Protein AF-T0XQ56-F1 (afdb_monomer_lite)

Radius of gyration: 18.86 Å; chains: 1; bounding box: 48×45×60 Å

pLDDT: mean 86.02, std 13.16, range [40.94, 97.5]

Foldseek 3Di:
DDDDPDPVVVVVVVVVVVVVVVVVVVLLVLLQVLLVVLLVCLVVDVVLLVLLLCLLVDLCSVSLVVSCVVSVDDPPDSLLSNLSSLLSNLCSLLSDNHFFDDALLLFLLQCCVVVVDPPVRSVVLLVQCLPDQALVSNSVSVVVVSVSSSHGGRHRSSVVSVCSVCCNDPCVNVSSVVSNVSNPD

Sequence (185 aa):
MPEGYSSSDRSMGQIQTRFLVQQRERIISMNANFIKYIIKICKEDKGTRAELRRADKGANSWRGLSIVVSFGENIINKDKRMIYSLIISSIARSGIDSDGGSTLGGAFKKLKANGNISNNSAELRLRRLLSCRSTSEVLRVLQKSMSILESNSDIKYSALLHDLLNFDTDRQEQIKTVWAQDFYK

Secondary structure (DSSP, 8-state):
------HHHHHHHHHHHHHHHHHHHHHHHHHHHHHHHHHHHHHH-HHHHHHHTTTTSSTT-HHHHHHHHHTT----SHHHHHHHHHHHHHHHHH--SS--SB-HHHHHHHHHHTTSS-HHHHHHHHHHHHT--SHHHHHHHHHHHHHHHHHH--B-HHHHHHHHHTTTSTTHHHHHHHHHHHHH-

Structure (mmCIF, N/CA/C/O backbone):
data_AF-T0XQ56-F1
#
_entry.id   AF-T0XQ56-F1
#
loop_
_atom_site.group_PDB
_atom_site.id
_atom_site.type_symbol
_atom_site.label_atom_id
_atom_site.label_alt_id
_atom_site.label_comp_id
_atom_site.label_asym_id
_atom_site.label_entity_id
_atom_site.label_seq_id
_atom_site.pdbx_PDB_ins_code
_atom_site.Cartn_x
_atom_site.Cartn_y
_atom_site.Cartn_z
_atom_site.occupancy
_atom_site.B_iso_or_equiv
_atom_site.auth_seq_id
_atom_site.auth_comp_id
_atom_site.auth_asym_id
_atom_site.auth_atom_id
_atom_site.pdbx_PDB_model_num
ATOM 1 N N . MET A 1 1 ? -24.099 -29.424 -42.191 1.00 40.94 1 MET A N 1
ATOM 2 C CA . MET A 1 1 ? -24.795 -28.625 -41.163 1.00 40.94 1 MET A CA 1
ATOM 3 C C . MET A 1 1 ? -23.917 -28.584 -39.923 1.00 40.94 1 MET A C 1
ATOM 5 O O . MET A 1 1 ? -23.651 -29.659 -39.406 1.00 40.94 1 MET A O 1
ATOM 9 N N . PRO A 1 2 ? -23.430 -27.417 -39.473 1.00 48.31 2 PRO A N 1
ATOM 10 C CA . PRO A 1 2 ? -22.982 -27.236 -38.101 1.00 48.31 2 PRO A CA 1
ATOM 11 C C . PRO A 1 2 ? -24.026 -26.450 -37.300 1.00 48.31 2 PRO A C 1
ATOM 13 O O . PRO A 1 2 ? -24.674 -25.532 -37.801 1.00 48.31 2 PRO A O 1
ATOM 16 N N . GLU A 1 3 ? -24.188 -26.899 -36.066 1.00 49.12 3 GLU A N 1
ATOM 17 C CA . GLU A 1 3 ? -25.183 -26.529 -35.071 1.00 49.12 3 GLU A CA 1
ATOM 18 C C . GLU A 1 3 ? -25.255 -25.024 -34.785 1.00 49.12 3 GLU A C 1
ATOM 20 O O . GLU A 1 3 ? -24.251 -24.308 -34.732 1.00 49.12 3 GLU A O 1
ATOM 25 N N . GLY A 1 4 ? -26.483 -24.551 -34.570 1.00 51.84 4 GLY A N 1
ATOM 26 C CA . GLY A 1 4 ? -26.765 -23.195 -34.132 1.00 51.84 4 GLY A CA 1
ATOM 27 C C . GLY A 1 4 ? -26.243 -22.957 -32.719 1.00 51.84 4 GLY A C 1
ATOM 28 O O . GLY A 1 4 ? -26.883 -23.333 -31.742 1.00 51.84 4 GLY A O 1
ATOM 29 N N . TYR A 1 5 ? -25.105 -22.270 -32.617 1.00 48.53 5 TYR A N 1
ATOM 30 C CA . TYR A 1 5 ? -24.658 -21.642 -31.376 1.00 48.53 5 TYR A CA 1
ATOM 31 C C . TYR A 1 5 ? -25.643 -20.521 -31.012 1.00 48.53 5 TYR A C 1
ATOM 33 O O . TYR A 1 5 ? -25.682 -19.463 -31.650 1.00 48.53 5 TYR A O 1
ATOM 41 N N . SER A 1 6 ? -26.482 -20.809 -30.020 1.00 57.56 6 SER A N 1
ATOM 42 C CA . SER A 1 6 ? -27.637 -20.018 -29.605 1.00 57.56 6 SER A CA 1
ATOM 43 C C . SER A 1 6 ? -27.292 -18.561 -29.273 1.00 57.56 6 SER A C 1
ATOM 45 O O . SER A 1 6 ? -26.335 -18.255 -28.558 1.00 57.56 6 SER A O 1
ATOM 47 N N . SER A 1 7 ? -28.144 -17.638 -29.730 1.00 55.91 7 SER A N 1
ATOM 48 C CA . SER A 1 7 ? -28.083 -16.206 -29.410 1.00 55.91 7 SER A CA 1
ATOM 49 C C . SER A 1 7 ? -28.226 -15.909 -27.902 1.00 55.91 7 SER A C 1
ATOM 51 O O . SER A 1 7 ? -27.880 -14.808 -27.469 1.00 55.91 7 SER A O 1
ATOM 53 N N . SER A 1 8 ? -28.686 -16.879 -27.099 1.00 57.06 8 SER A N 1
ATOM 54 C CA . SER A 1 8 ? -28.787 -16.789 -25.634 1.00 57.06 8 SER A CA 1
ATOM 55 C C . SER A 1 8 ? -27.432 -16.861 -24.917 1.00 57.06 8 SER A C 1
ATOM 57 O O . SER A 1 8 ? -27.242 -16.194 -23.902 1.00 57.06 8 SER A O 1
ATOM 59 N N . ASP A 1 9 ? -26.456 -17.602 -25.453 1.00 53.44 9 ASP A N 1
ATOM 60 C CA . ASP A 1 9 ? -25.140 -17.756 -24.809 1.00 53.44 9 ASP A CA 1
ATOM 61 C C . ASP A 1 9 ? -24.299 -16.479 -24.915 1.00 53.44 9 ASP A C 1
ATOM 63 O O . ASP A 1 9 ? -23.563 -16.119 -23.991 1.00 53.44 9 ASP A O 1
ATOM 67 N N . ARG A 1 10 ? -24.474 -15.713 -26.002 1.00 56.56 10 ARG A N 1
ATOM 68 C CA . ARG A 1 10 ? -23.848 -14.389 -26.142 1.00 56.56 10 ARG A CA 1
ATOM 69 C C . ARG A 1 10 ? -24.447 -13.365 -25.179 1.00 56.56 10 ARG A C 1
ATOM 71 O O . ARG A 1 10 ? -23.697 -12.540 -24.657 1.00 56.56 10 ARG A O 1
ATOM 78 N N . SER A 1 11 ? -25.757 -13.407 -24.913 1.00 61.12 11 SER A N 1
ATOM 79 C CA . SER A 1 11 ? -26.383 -12.462 -23.976 1.00 61.12 11 SER A CA 1
ATOM 80 C C . SER A 1 11 ? -25.989 -12.762 -22.529 1.00 61.12 11 SER A C 1
ATOM 82 O O . SER A 1 11 ? -25.677 -11.834 -21.786 1.00 61.12 11 SER A O 1
ATOM 84 N N . MET A 1 12 ? -25.906 -14.040 -22.144 1.00 55.84 12 MET A N 1
ATOM 85 C CA . MET A 1 12 ? -25.438 -14.452 -20.815 1.00 55.84 12 MET A CA 1
ATOM 86 C C . MET A 1 12 ? -23.973 -14.067 -20.578 1.00 55.84 12 MET A C 1
ATOM 88 O O . MET A 1 12 ? -23.658 -13.483 -19.542 1.00 55.84 12 MET A O 1
ATOM 92 N N . GLY A 1 13 ? -23.089 -14.273 -21.563 1.00 62.28 13 GLY A N 1
ATOM 93 C CA . GLY A 1 13 ? -21.690 -13.836 -21.476 1.00 62.28 13 GLY A CA 1
ATOM 94 C C . GLY A 1 13 ? -21.527 -12.313 -21.351 1.00 62.28 13 GLY A C 1
ATOM 95 O O . GLY A 1 13 ? -20.679 -11.838 -20.593 1.00 62.28 13 GLY A O 1
ATOM 96 N N . GLN A 1 14 ? -22.374 -11.522 -22.020 1.00 60.53 14 GLN A N 1
ATOM 97 C CA . GLN A 1 14 ? -22.360 -10.057 -21.909 1.00 60.53 14 GLN A CA 1
ATOM 98 C C . GLN A 1 14 ? -22.906 -9.551 -20.565 1.00 60.53 14 GLN A C 1
ATOM 100 O O . GLN A 1 14 ? -22.363 -8.592 -20.011 1.00 60.53 14 GLN A O 1
ATOM 105 N N . ILE A 1 15 ? -23.936 -10.199 -20.015 1.00 65.12 15 ILE A N 1
ATOM 106 C CA . ILE A 1 15 ? -24.501 -9.874 -18.695 1.00 65.12 15 ILE A CA 1
ATOM 107 C C . ILE A 1 15 ? -23.495 -10.213 -17.588 1.00 65.12 15 ILE A C 1
ATOM 109 O O . ILE A 1 15 ? -23.219 -9.362 -16.741 1.00 65.12 15 ILE A O 1
ATOM 113 N N . GLN A 1 16 ? -22.876 -11.397 -17.645 1.00 60.41 16 GLN A N 1
ATOM 114 C CA . GLN A 1 16 ? -21.829 -11.816 -16.707 1.00 60.41 16 GLN A CA 1
ATOM 115 C C . GLN A 1 16 ? -20.649 -10.833 -16.727 1.00 60.41 16 GLN A C 1
ATOM 117 O O . GLN A 1 16 ? -20.180 -10.386 -15.681 1.00 60.41 16 GLN A O 1
ATOM 122 N N . THR A 1 17 ? -20.207 -10.433 -17.924 1.00 68.12 17 THR A N 1
ATOM 123 C CA . THR A 1 17 ? -19.096 -9.486 -18.096 1.00 68.12 17 THR A CA 1
ATOM 124 C C . THR A 1 17 ? -19.431 -8.105 -17.529 1.00 68.12 17 THR A C 1
ATOM 126 O O . THR A 1 17 ? -18.636 -7.539 -16.779 1.00 68.12 17 THR A O 1
ATOM 129 N N . ARG A 1 18 ? -20.622 -7.563 -17.819 1.00 67.81 18 ARG A N 1
ATOM 130 C CA . ARG A 1 18 ? -21.069 -6.267 -17.275 1.00 67.81 18 ARG A CA 1
ATOM 131 C C . ARG A 1 18 ? -21.209 -6.291 -15.757 1.00 67.81 18 ARG A C 1
ATOM 133 O O . ARG A 1 18 ? -20.794 -5.338 -15.102 1.00 67.81 18 ARG A O 1
ATOM 140 N N . PHE A 1 19 ? -21.730 -7.380 -15.197 1.00 69.62 19 PHE A N 1
ATOM 141 C CA . PHE A 1 19 ? -21.834 -7.553 -13.751 1.00 69.62 19 PHE A CA 1
ATOM 142 C C . PHE A 1 19 ? -20.451 -7.535 -13.086 1.00 69.62 19 PHE A C 1
ATOM 144 O O . PHE A 1 19 ? -20.235 -6.782 -12.140 1.00 69.62 19 PHE A O 1
ATOM 151 N N . LEU A 1 20 ? -19.482 -8.287 -13.616 1.00 67.50 20 LEU A N 1
ATOM 152 C CA . LEU A 1 20 ? -18.117 -8.326 -13.079 1.00 67.50 20 LEU A CA 1
ATOM 153 C C . LEU A 1 20 ? -17.403 -6.968 -13.167 1.00 67.50 20 LEU A C 1
ATOM 155 O O . LEU A 1 20 ? -16.697 -6.584 -12.231 1.00 67.50 20 LEU A O 1
ATOM 159 N N . VAL A 1 21 ? -17.610 -6.216 -14.253 1.00 68.94 21 VAL A N 1
ATOM 160 C CA . VAL A 1 21 ? -17.087 -4.846 -14.398 1.00 68.94 21 VAL A CA 1
ATOM 161 C C . VAL A 1 21 ? -17.700 -3.918 -13.348 1.00 68.94 21 VAL A C 1
ATOM 163 O O . VAL A 1 21 ? -16.964 -3.234 -12.639 1.00 68.94 21 VAL A O 1
ATOM 166 N N . GLN A 1 22 ? -19.019 -3.961 -13.166 1.00 63.84 22 GLN A N 1
ATOM 167 C CA . GLN A 1 22 ? -19.722 -3.113 -12.203 1.00 63.84 22 GLN A CA 1
ATOM 168 C C . GLN A 1 22 ? -19.346 -3.438 -10.744 1.00 63.84 22 GLN A C 1
ATOM 170 O O . GLN A 1 22 ? -19.194 -2.534 -9.920 1.00 63.84 22 GLN A O 1
ATOM 175 N N . GLN A 1 23 ? -19.126 -4.716 -10.416 1.00 65.19 23 GLN A N 1
ATOM 176 C CA . GLN A 1 23 ? -18.609 -5.122 -9.103 1.00 65.19 23 GLN A CA 1
ATOM 177 C C . GLN A 1 23 ? -17.177 -4.623 -8.876 1.00 65.19 23 GLN A C 1
ATOM 179 O O . GLN A 1 23 ? -16.854 -4.125 -7.797 1.00 65.19 23 GLN A O 1
ATOM 184 N N . ARG A 1 24 ? -16.317 -4.692 -9.899 1.00 67.38 24 ARG A N 1
ATOM 185 C CA . ARG A 1 24 ? -14.945 -4.170 -9.825 1.00 67.38 24 ARG A CA 1
ATOM 186 C C . ARG A 1 24 ? -14.927 -2.659 -9.591 1.00 67.38 24 ARG A C 1
ATOM 188 O O . ARG A 1 24 ? -14.180 -2.193 -8.733 1.00 67.38 24 ARG A O 1
ATOM 195 N N . GLU A 1 25 ? -15.745 -1.901 -10.316 1.00 71.38 25 GLU A N 1
ATOM 196 C CA . GLU A 1 25 ? -15.869 -0.447 -10.138 1.00 71.38 25 GLU A CA 1
ATOM 197 C C . GLU A 1 25 ? -16.349 -0.088 -8.730 1.00 71.38 25 GLU A C 1
ATOM 199 O O . GLU A 1 25 ? -15.801 0.820 -8.101 1.00 71.38 25 GLU A O 1
ATOM 204 N N . ARG A 1 26 ? -17.303 -0.856 -8.191 1.00 73.50 26 ARG A N 1
ATOM 205 C CA . ARG A 1 26 ? -17.784 -0.691 -6.816 1.00 73.50 26 ARG A CA 1
ATOM 206 C C . ARG A 1 26 ? -16.670 -0.915 -5.787 1.00 73.50 26 ARG A C 1
ATOM 208 O O . ARG A 1 26 ? -16.527 -0.101 -4.880 1.00 73.50 26 ARG A O 1
ATOM 215 N N . ILE A 1 27 ? -15.858 -1.966 -5.932 1.00 73.94 27 ILE A N 1
ATOM 216 C CA . ILE A 1 27 ? -14.743 -2.254 -5.008 1.00 73.94 27 ILE A CA 1
ATOM 217 C C . ILE A 1 27 ? -13.678 -1.153 -5.072 1.00 73.94 27 ILE A C 1
ATOM 219 O O . ILE A 1 27 ? -13.212 -0.676 -4.037 1.00 73.94 27 ILE A O 1
ATOM 223 N N . ILE A 1 28 ? -13.312 -0.708 -6.277 1.00 72.81 28 ILE A N 1
ATOM 224 C CA . ILE A 1 28 ? -12.346 0.386 -6.456 1.00 72.81 28 ILE A CA 1
ATOM 225 C C . ILE A 1 28 ? -12.880 1.677 -5.818 1.00 72.81 28 ILE A C 1
ATOM 227 O O . ILE A 1 28 ? -12.136 2.381 -5.133 1.00 72.81 28 ILE A O 1
ATOM 231 N N . SER A 1 29 ? -14.174 1.958 -5.983 1.00 80.75 29 SER A N 1
ATOM 232 C CA . SER A 1 29 ? -14.849 3.091 -5.344 1.00 80.75 29 SER A CA 1
ATOM 233 C C . SER A 1 29 ? -14.837 2.986 -3.813 1.00 80.75 29 SER A C 1
ATOM 235 O O . SER A 1 29 ? -14.530 3.965 -3.133 1.00 80.75 29 SER A O 1
ATOM 237 N N . MET A 1 30 ? -15.077 1.795 -3.256 1.00 87.44 30 MET A N 1
ATOM 238 C CA . MET A 1 30 ? -15.045 1.552 -1.811 1.00 87.44 30 MET A CA 1
ATOM 239 C C . MET A 1 30 ? -13.651 1.779 -1.218 1.00 87.44 30 MET A C 1
ATOM 241 O O . MET A 1 30 ? -13.517 2.510 -0.236 1.00 87.44 30 MET A O 1
ATOM 245 N N . ASN A 1 31 ? -12.604 1.249 -1.857 1.00 92.25 31 ASN A N 1
ATOM 246 C CA . ASN A 1 31 ? -11.224 1.479 -1.429 1.00 92.25 31 ASN A CA 1
ATOM 247 C C . ASN A 1 31 ? -10.859 2.965 -1.498 1.00 92.25 31 ASN A C 1
ATOM 249 O O . ASN A 1 31 ? -10.247 3.488 -0.573 1.00 92.25 31 ASN A O 1
ATOM 253 N N . ALA A 1 32 ? -11.268 3.671 -2.555 1.00 92.38 32 ALA A N 1
ATOM 254 C CA . ALA A 1 32 ? -11.051 5.111 -2.663 1.00 92.38 32 ALA A CA 1
ATOM 255 C C . ALA A 1 32 ? -11.777 5.898 -1.558 1.00 92.38 32 ALA A C 1
ATOM 257 O O . ALA A 1 32 ? -11.206 6.836 -1.001 1.00 92.38 32 ALA A O 1
ATOM 258 N N . ASN A 1 33 ? -13.003 5.509 -1.199 1.00 94.00 33 ASN A N 1
ATOM 259 C CA . ASN A 1 33 ? -13.739 6.112 -0.085 1.00 94.00 33 ASN A CA 1
ATOM 260 C C . ASN A 1 33 ? -13.045 5.854 1.256 1.00 94.00 33 ASN A C 1
ATOM 262 O O . ASN A 1 33 ? -12.939 6.773 2.068 1.00 94.00 33 ASN A O 1
ATOM 266 N N . PHE A 1 34 ? -12.507 4.648 1.456 1.00 94.62 34 PHE A N 1
ATOM 267 C CA . PHE A 1 34 ? -11.700 4.325 2.628 1.00 94.62 34 PHE A CA 1
ATOM 268 C C . PHE A 1 34 ? -10.458 5.221 2.711 1.00 94.62 34 PHE A C 1
ATOM 270 O O . PHE A 1 34 ? -10.243 5.872 3.731 1.00 94.62 34 PHE A O 1
ATOM 277 N N . ILE A 1 35 ? -9.682 5.349 1.626 1.00 95.38 35 ILE A N 1
ATOM 278 C CA . ILE A 1 35 ? -8.503 6.232 1.598 1.00 95.38 35 ILE A CA 1
ATOM 279 C C . ILE A 1 35 ? -8.888 7.682 1.912 1.00 95.38 35 ILE A C 1
ATOM 281 O O . ILE A 1 35 ? -8.256 8.317 2.758 1.00 95.38 35 ILE A O 1
ATOM 285 N N . LYS A 1 36 ? -9.949 8.203 1.283 1.00 95.00 36 LYS A N 1
ATOM 286 C CA . LYS A 1 36 ? -10.452 9.563 1.542 1.00 95.00 36 LYS A CA 1
ATOM 287 C C . LYS A 1 36 ? -10.819 9.766 3.009 1.00 95.00 36 LYS A C 1
ATOM 289 O O . LYS A 1 36 ? -10.489 10.806 3.576 1.00 95.00 36 LYS A O 1
ATOM 294 N N . TYR A 1 37 ? -11.466 8.780 3.624 1.00 94.62 37 TYR A N 1
ATOM 295 C CA . TYR A 1 37 ? -11.812 8.817 5.039 1.00 94.62 37 TYR A CA 1
ATOM 296 C C . TYR A 1 37 ? -10.563 8.880 5.931 1.00 94.62 37 TYR A C 1
ATOM 298 O O . TYR A 1 37 ? -10.486 9.750 6.796 1.00 94.62 37 TYR A O 1
ATOM 306 N N . ILE A 1 38 ? -9.547 8.047 5.672 1.00 94.56 38 ILE A N 1
ATOM 307 C CA . ILE A 1 38 ? -8.284 8.063 6.431 1.00 94.56 38 ILE A CA 1
ATOM 308 C C . ILE A 1 38 ? -7.541 9.398 6.285 1.00 94.56 38 ILE A C 1
ATOM 310 O O . ILE A 1 38 ? -7.043 9.938 7.275 1.00 94.56 38 ILE A O 1
ATOM 314 N N . ILE A 1 39 ? -7.483 9.957 5.073 1.00 94.75 39 ILE A N 1
ATOM 315 C CA . ILE A 1 39 ? -6.872 11.272 4.830 1.00 94.75 39 ILE A CA 1
ATOM 316 C C . ILE A 1 39 ? -7.606 12.349 5.634 1.00 94.75 39 ILE A C 1
ATOM 318 O O . ILE A 1 39 ? -6.962 13.145 6.318 1.00 94.75 39 ILE A O 1
ATOM 322 N N . LYS A 1 40 ? -8.944 12.349 5.596 1.00 95.19 40 LYS A N 1
ATOM 323 C CA . LYS A 1 40 ? -9.781 13.307 6.327 1.00 95.19 40 LYS A CA 1
ATOM 324 C C . LYS A 1 40 ? -9.494 13.273 7.832 1.00 95.19 40 LYS A C 1
ATOM 326 O O . LYS A 1 40 ? -9.121 14.300 8.391 1.00 95.19 40 LYS A O 1
ATOM 331 N N . ILE A 1 41 ? -9.561 12.103 8.469 1.00 92.94 41 ILE A N 1
ATOM 332 C CA . ILE A 1 41 ? -9.327 11.996 9.921 1.00 92.94 41 ILE A CA 1
ATOM 333 C C . ILE A 1 41 ? -7.882 12.350 10.310 1.00 92.94 41 ILE A C 1
ATOM 335 O O . ILE A 1 41 ? -7.659 12.948 11.357 1.00 92.94 41 ILE A O 1
ATOM 339 N N . CYS A 1 42 ? -6.891 12.044 9.459 1.00 93.38 42 CYS A N 1
ATOM 340 C CA . CYS A 1 42 ? -5.496 12.424 9.704 1.00 93.38 42 CYS A CA 1
ATOM 341 C C . CYS A 1 42 ? -5.274 13.943 9.650 1.00 93.38 42 CYS A C 1
ATOM 343 O O . CYS A 1 42 ? -4.332 14.442 10.273 1.00 93.38 42 CYS A O 1
ATOM 345 N N . LYS A 1 43 ? -6.093 14.665 8.876 1.00 93.38 43 LYS A N 1
ATOM 346 C CA . LYS A 1 43 ? -6.064 16.129 8.783 1.00 93.38 43 LYS A CA 1
ATOM 347 C C . LYS A 1 43 ? -6.784 16.787 9.953 1.00 93.38 43 LYS A C 1
ATOM 349 O O . LYS A 1 43 ? -6.276 17.761 10.498 1.00 93.38 43 LYS A O 1
ATOM 354 N N . GLU A 1 44 ? -7.944 16.252 10.317 1.00 93.69 44 GLU A N 1
ATOM 355 C CA . GLU A 1 44 ? -8.808 16.808 11.361 1.00 93.69 44 GLU A CA 1
ATOM 356 C C . GLU A 1 44 ? -8.237 16.582 12.769 1.00 93.69 44 GLU A C 1
ATOM 358 O O . GLU A 1 44 ? -8.343 17.468 13.615 1.00 93.69 44 GLU A O 1
ATOM 363 N N . ASP A 1 45 ? -7.571 15.447 13.017 1.00 92.31 45 ASP A N 1
ATOM 364 C CA . ASP A 1 45 ? -7.041 15.095 14.336 1.00 92.31 45 ASP A CA 1
ATOM 365 C C . ASP A 1 45 ? -5.560 14.670 14.285 1.00 92.31 45 ASP A C 1
ATOM 367 O O . ASP A 1 45 ? -5.188 13.560 13.882 1.00 92.31 45 ASP A O 1
ATOM 371 N N . LYS A 1 46 ? -4.690 15.562 14.781 1.00 90.25 46 LYS A N 1
ATOM 372 C CA . LYS A 1 46 ? -3.239 15.328 14.898 1.00 90.25 46 LYS A CA 1
ATOM 373 C C . LYS A 1 46 ? -2.896 14.180 15.856 1.00 90.25 46 LYS A C 1
ATOM 375 O O . LYS A 1 46 ? -1.897 13.494 15.627 1.00 90.25 46 LYS A O 1
ATOM 380 N N . GLY A 1 47 ? -3.693 13.972 16.905 1.00 89.69 47 GLY A N 1
ATOM 381 C CA . GLY A 1 47 ? -3.530 12.878 17.863 1.00 89.69 47 GLY A CA 1
ATOM 382 C C . GLY A 1 47 ? -3.797 11.533 17.197 1.00 89.69 47 GLY A C 1
ATOM 383 O O . GLY A 1 47 ? -2.913 10.671 17.183 1.00 89.69 47 GLY A O 1
ATOM 384 N N . THR A 1 48 ? -4.945 11.415 16.524 1.00 89.25 48 THR A N 1
ATOM 385 C CA . THR A 1 48 ? -5.277 10.236 15.709 1.00 89.25 48 THR A CA 1
ATOM 386 C C . THR A 1 48 ? -4.199 9.979 14.656 1.00 89.25 48 THR A C 1
ATOM 388 O O . THR A 1 48 ? -3.696 8.860 14.548 1.00 89.25 48 THR A O 1
ATOM 391 N N . ARG A 1 49 ? -3.734 11.008 13.932 1.00 92.19 49 ARG A N 1
ATOM 392 C CA . ARG A 1 49 ? -2.627 10.854 12.972 1.00 92.19 49 ARG A CA 1
ATOM 393 C C . ARG A 1 49 ? -1.363 10.280 13.625 1.00 92.19 49 ARG A C 1
ATOM 395 O O . ARG A 1 49 ? -0.744 9.379 13.060 1.00 92.19 49 ARG A O 1
ATOM 402 N N . ALA A 1 50 ? -0.956 10.778 14.793 1.00 90.44 50 ALA A N 1
ATOM 403 C CA . ALA A 1 50 ? 0.251 10.316 15.487 1.00 90.44 50 ALA A CA 1
ATOM 404 C C . ALA A 1 50 ? 0.164 8.845 15.935 1.00 90.44 50 ALA A C 1
ATOM 406 O O . ALA A 1 50 ? 1.168 8.124 15.939 1.00 90.44 50 ALA A O 1
ATOM 407 N N . GLU A 1 51 ? -1.025 8.373 16.294 1.00 88.75 51 GLU A N 1
ATOM 408 C CA . GLU A 1 51 ? -1.267 6.962 16.599 1.00 88.75 51 GLU A CA 1
ATOM 409 C C . GLU A 1 51 ? -1.252 6.107 15.336 1.00 88.75 51 GLU A C 1
ATOM 411 O O . GLU A 1 51 ? -0.563 5.085 15.298 1.00 88.75 51 GLU A O 1
ATOM 416 N N . LEU A 1 52 ? -1.920 6.562 14.273 1.00 90.88 52 LEU A N 1
ATOM 417 C CA . LEU A 1 52 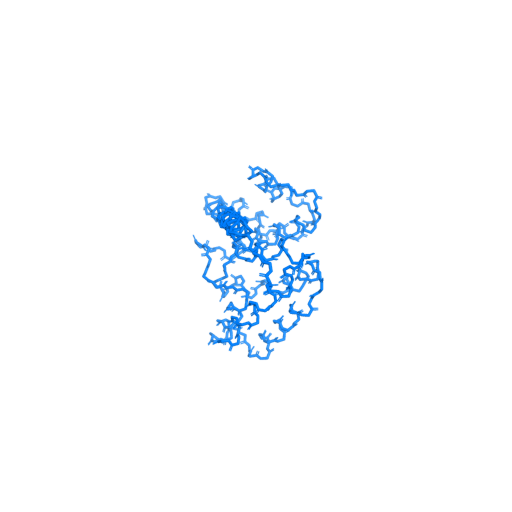? -1.974 5.852 12.998 1.00 90.88 52 LEU A CA 1
ATOM 418 C C . LEU A 1 52 ? -0.589 5.679 12.361 1.00 90.88 52 LEU A C 1
ATOM 420 O O . LEU A 1 52 ? -0.307 4.615 11.816 1.00 90.88 52 LEU A O 1
ATOM 424 N N . ARG A 1 53 ? 0.337 6.636 12.526 1.00 90.69 53 ARG A N 1
ATOM 425 C CA . ARG A 1 53 ? 1.748 6.500 12.087 1.00 90.69 53 ARG A CA 1
ATOM 426 C C . ARG A 1 53 ? 2.448 5.247 12.625 1.00 90.69 53 ARG A C 1
ATOM 428 O O . ARG A 1 53 ? 3.451 4.825 12.045 1.00 90.69 53 ARG A O 1
ATOM 435 N N . ARG A 1 54 ? 1.966 4.692 13.741 1.00 86.38 54 ARG A N 1
ATOM 436 C CA . ARG A 1 54 ? 2.517 3.512 14.426 1.00 86.38 54 ARG A CA 1
ATOM 437 C C . ARG A 1 54 ? 1.677 2.250 14.205 1.00 86.38 54 ARG A C 1
ATOM 439 O O . ARG A 1 54 ? 1.997 1.216 14.788 1.00 86.38 54 ARG A O 1
ATOM 446 N N . ALA A 1 55 ? 0.633 2.312 13.375 1.00 85.12 55 ALA A N 1
ATOM 447 C CA . ALA A 1 55 ? -0.357 1.245 13.241 1.00 85.12 55 ALA A CA 1
ATOM 448 C C . ALA A 1 55 ? 0.198 -0.086 12.703 1.00 85.12 55 ALA A C 1
ATOM 450 O O . ALA A 1 55 ? -0.402 -1.136 12.938 1.00 85.12 55 ALA A O 1
ATOM 451 N N . ASP A 1 56 ? 1.340 -0.046 12.015 1.00 77.75 56 ASP A N 1
ATOM 452 C CA . ASP A 1 56 ? 2.063 -1.189 11.451 1.00 77.75 56 ASP A CA 1
ATOM 453 C C . ASP A 1 56 ? 3.205 -1.715 12.338 1.00 77.75 56 ASP A C 1
ATOM 455 O O . ASP A 1 56 ? 3.709 -2.809 12.089 1.00 77.75 56 ASP A O 1
ATOM 459 N N . LYS A 1 57 ? 3.608 -0.972 13.380 1.00 73.00 57 LYS A N 1
ATOM 460 C CA . LYS A 1 57 ? 4.712 -1.347 14.287 1.00 73.00 57 LYS A CA 1
ATOM 461 C C . LYS A 1 57 ? 4.298 -2.287 15.420 1.00 73.00 57 LYS A C 1
ATOM 463 O O . LYS A 1 57 ? 5.157 -2.790 16.136 1.00 73.00 57 LYS A O 1
ATOM 468 N N . GLY A 1 58 ? 3.005 -2.546 15.583 1.00 56.53 58 GLY A N 1
ATOM 469 C CA . GLY A 1 58 ? 2.485 -3.511 16.542 1.00 56.53 58 GLY A CA 1
ATOM 470 C C . GLY A 1 58 ? 1.312 -4.260 15.933 1.00 56.53 58 GLY A C 1
ATOM 471 O O . GLY A 1 58 ? 0.434 -3.645 15.335 1.00 56.53 58 GLY A O 1
ATOM 472 N N . ALA A 1 59 ? 1.270 -5.580 16.116 1.00 47.50 59 ALA A N 1
ATOM 473 C CA . ALA A 1 59 ? 0.207 -6.447 15.600 1.00 47.50 59 ALA A CA 1
ATOM 474 C C . ALA A 1 59 ? -1.215 -6.083 16.095 1.00 47.50 59 ALA A C 1
ATOM 476 O O . ALA A 1 59 ? -2.182 -6.659 15.608 1.00 47.50 59 ALA A O 1
ATOM 477 N N . ASN A 1 60 ? -1.340 -5.124 17.022 1.00 53.03 60 ASN A N 1
ATOM 478 C CA . ASN A 1 60 ? -2.557 -4.774 17.748 1.00 53.03 60 ASN A CA 1
ATOM 479 C C . ASN A 1 60 ? -2.714 -3.256 17.951 1.00 53.03 60 ASN A C 1
ATOM 481 O O . ASN A 1 60 ? -3.029 -2.826 19.061 1.00 53.03 60 ASN A O 1
ATOM 485 N N . SER A 1 61 ? -2.501 -2.403 16.942 1.00 63.50 61 SER A N 1
ATOM 486 C CA . SER A 1 61 ? -2.987 -1.022 17.087 1.00 63.50 61 SER A CA 1
ATOM 487 C C . SER A 1 61 ? -4.522 -1.035 17.068 1.00 63.50 61 SER A C 1
ATOM 489 O O . SER A 1 61 ? -5.155 -0.847 16.034 1.00 63.50 61 SER A O 1
ATOM 491 N N . TRP A 1 62 ? -5.136 -1.301 18.226 1.00 69.06 62 TRP A N 1
ATOM 492 C CA . TRP A 1 62 ? -6.590 -1.390 18.398 1.00 69.06 62 TRP A CA 1
ATOM 493 C C . TRP A 1 62 ? -7.303 -0.213 17.735 1.00 69.06 62 TRP A C 1
ATOM 495 O O . TRP A 1 62 ? -8.346 -0.394 17.129 1.00 69.06 62 TRP A O 1
ATOM 505 N N . ARG A 1 63 ? -6.684 0.972 17.763 1.00 71.31 63 ARG A N 1
ATOM 506 C CA . ARG A 1 63 ? -7.214 2.189 17.149 1.00 71.31 63 ARG A CA 1
ATOM 507 C C . ARG A 1 63 ? -7.168 2.208 15.615 1.00 71.31 63 ARG A C 1
ATOM 509 O O . ARG A 1 63 ? -8.098 2.696 14.988 1.00 71.31 63 ARG A O 1
ATOM 516 N N . GLY A 1 64 ? -6.121 1.661 14.993 1.00 77.62 64 GLY A N 1
ATOM 517 C CA . GLY A 1 64 ? -6.090 1.488 13.537 1.00 77.62 64 GLY A CA 1
ATOM 518 C C . GLY A 1 64 ? -7.112 0.444 13.087 1.00 77.62 64 GLY A C 1
ATOM 519 O O . GLY A 1 64 ? -7.837 0.654 12.120 1.00 77.62 64 GLY A O 1
ATOM 520 N N . LEU A 1 65 ? -7.226 -0.648 13.845 1.00 81.00 65 LEU A N 1
ATOM 521 C CA . LEU A 1 65 ? -8.195 -1.712 13.588 1.00 81.00 65 LEU A CA 1
ATOM 522 C C . LEU A 1 65 ? -9.640 -1.249 13.826 1.00 81.00 65 LEU A C 1
ATOM 524 O O . LEU A 1 65 ? -10.512 -1.589 13.032 1.00 81.00 65 LEU A O 1
ATOM 528 N N . SER A 1 66 ? -9.900 -0.441 14.857 1.00 84.00 66 SER A N 1
ATOM 529 C CA . SER A 1 66 ? -11.239 0.077 15.149 1.00 84.00 66 SER A CA 1
ATOM 530 C C . SER A 1 66 ? -11.739 0.991 14.038 1.00 84.00 66 SER A C 1
ATOM 532 O O . SER A 1 66 ? -12.892 0.879 13.648 1.00 84.00 66 SER A O 1
ATOM 534 N N . ILE A 1 67 ? -10.873 1.827 13.457 1.00 86.75 67 ILE A N 1
ATOM 535 C CA . ILE A 1 67 ? -11.206 2.655 12.290 1.00 86.75 67 ILE A CA 1
ATOM 536 C C . ILE A 1 67 ? -11.644 1.793 11.101 1.00 86.75 67 ILE A C 1
ATOM 538 O O . ILE A 1 67 ? -12.625 2.118 10.434 1.00 86.75 67 ILE A O 1
ATOM 542 N N . VAL A 1 68 ? -10.941 0.687 10.848 1.00 87.50 68 VAL A N 1
ATOM 543 C CA . VAL A 1 68 ? -11.252 -0.231 9.742 1.00 87.50 68 VAL A CA 1
ATOM 544 C C . VAL A 1 68 ? -12.573 -0.966 9.990 1.00 87.50 68 VAL A C 1
ATOM 546 O O . VAL A 1 68 ? -13.410 -1.037 9.094 1.00 87.50 68 VAL A O 1
ATOM 549 N N . VAL A 1 69 ? -12.801 -1.450 11.214 1.00 87.62 69 VAL A N 1
ATOM 550 C CA . VAL A 1 69 ? -14.062 -2.110 11.598 1.00 87.62 69 VAL A CA 1
ATOM 551 C C . VAL A 1 69 ? -15.238 -1.137 11.535 1.00 87.62 69 VAL A C 1
ATOM 553 O O . VAL A 1 69 ? -16.271 -1.479 10.969 1.00 87.62 69 VAL A O 1
ATOM 556 N N . SER A 1 70 ? -15.082 0.089 12.042 1.00 85.75 70 SER A N 1
ATOM 557 C CA . SER A 1 70 ? -16.113 1.133 11.969 1.00 85.75 70 SER A CA 1
ATOM 558 C C . SER A 1 70 ? -16.428 1.557 10.534 1.00 85.75 70 SER A C 1
ATOM 560 O O . SER A 1 70 ? -17.529 2.028 10.269 1.00 85.75 70 SER A O 1
ATOM 562 N N . PHE A 1 71 ? -15.490 1.377 9.600 1.00 86.06 71 PHE A N 1
ATOM 563 C CA . PHE A 1 71 ? -15.735 1.572 8.170 1.00 86.06 71 PHE A CA 1
ATOM 564 C C . PHE A 1 71 ? -16.534 0.415 7.531 1.00 86.06 71 PHE A C 1
ATOM 566 O O . PHE A 1 71 ? -17.010 0.546 6.408 1.00 86.06 71 PHE A O 1
ATOM 573 N N . GLY A 1 72 ? -16.719 -0.704 8.240 1.00 84.12 72 GLY A N 1
ATOM 574 C CA . GLY A 1 72 ? -17.489 -1.866 7.784 1.00 84.12 72 GLY A CA 1
ATOM 575 C C . GLY A 1 72 ? -16.642 -3.010 7.221 1.00 84.12 72 GLY A C 1
ATOM 576 O O . GLY A 1 72 ? -17.186 -3.965 6.670 1.00 84.12 72 GLY A O 1
ATOM 577 N N . GLU A 1 73 ? -15.316 -2.950 7.353 1.00 86.25 73 GLU A N 1
ATOM 578 C CA . GLU A 1 73 ? -14.425 -3.986 6.833 1.00 86.25 73 GLU A CA 1
ATOM 579 C C . GLU A 1 73 ? -14.222 -5.134 7.826 1.00 86.25 73 GLU A C 1
ATOM 581 O O . GLU A 1 73 ? -13.819 -4.945 8.975 1.00 86.25 73 GLU A O 1
ATOM 586 N N . ASN A 1 74 ? -14.417 -6.367 7.353 1.00 84.56 74 ASN A N 1
ATOM 587 C CA . ASN A 1 74 ? -14.078 -7.560 8.124 1.00 84.56 74 ASN A CA 1
ATOM 588 C C . ASN A 1 74 ? -12.566 -7.818 8.065 1.00 84.56 74 ASN A C 1
ATOM 590 O O . ASN A 1 74 ? -12.028 -8.088 6.991 1.00 84.56 74 ASN A O 1
ATOM 594 N N . ILE A 1 75 ? -11.905 -7.790 9.222 1.00 83.75 75 ILE A N 1
ATOM 595 C CA . ILE A 1 75 ? -10.453 -7.957 9.379 1.00 83.75 75 ILE A CA 1
ATOM 596 C C . ILE A 1 75 ? -10.070 -9.147 10.274 1.00 83.75 75 ILE A C 1
ATOM 598 O O . ILE A 1 75 ? -9.031 -9.142 10.939 1.00 83.75 75 ILE A O 1
ATOM 602 N N . ILE A 1 76 ? -10.890 -10.200 10.297 1.00 85.25 76 ILE A N 1
ATOM 603 C CA . ILE A 1 76 ? -10.569 -11.453 11.007 1.00 85.25 76 ILE A CA 1
ATOM 604 C C . ILE A 1 76 ? -9.288 -12.094 10.444 1.00 85.25 76 ILE A C 1
ATOM 606 O O . ILE A 1 76 ? -8.489 -12.666 11.190 1.00 85.25 76 ILE A O 1
ATOM 610 N N . ASN A 1 77 ? -9.035 -11.939 9.144 1.00 87.25 77 ASN A N 1
ATOM 611 C CA . ASN A 1 77 ? -7.810 -12.406 8.503 1.00 87.25 77 ASN A CA 1
ATOM 612 C C . ASN A 1 77 ? -6.594 -11.532 8.895 1.00 87.25 77 ASN A C 1
ATOM 614 O O . ASN A 1 77 ? -6.649 -10.301 8.848 1.00 87.25 77 ASN A O 1
ATOM 618 N N . LYS A 1 78 ? -5.482 -12.179 9.272 1.00 88.50 78 LYS A N 1
ATOM 619 C CA . LYS A 1 78 ? -4.246 -11.512 9.715 1.00 88.50 78 LYS A CA 1
ATOM 620 C C . LYS A 1 78 ? -3.574 -10.696 8.611 1.00 88.50 78 LYS A C 1
ATOM 622 O O . LYS A 1 78 ? -3.180 -9.564 8.882 1.00 88.50 78 LYS A O 1
ATOM 627 N N . ASP A 1 79 ? -3.447 -11.234 7.403 1.00 88.81 79 ASP A N 1
ATOM 628 C CA . ASP A 1 79 ? -2.855 -10.505 6.279 1.00 88.81 79 ASP A CA 1
ATOM 629 C C . ASP A 1 79 ? -3.705 -9.286 5.935 1.00 88.81 79 ASP A C 1
ATOM 631 O O . ASP A 1 79 ? -3.168 -8.189 5.814 1.00 88.81 79 ASP A O 1
ATOM 635 N N . LYS A 1 80 ? -5.038 -9.426 5.934 1.00 90.69 80 LYS A N 1
ATOM 636 C CA . LYS A 1 80 ? -5.953 -8.291 5.754 1.00 90.69 80 LYS A CA 1
ATOM 637 C C . LYS A 1 80 ? -5.706 -7.203 6.807 1.00 90.69 80 LYS A C 1
ATOM 639 O O . LYS A 1 80 ? -5.541 -6.045 6.433 1.00 90.69 80 LYS A O 1
ATOM 644 N N . ARG A 1 81 ? -5.567 -7.547 8.099 1.00 90.62 81 ARG A N 1
ATOM 645 C CA . ARG A 1 81 ? -5.168 -6.568 9.140 1.00 90.62 81 ARG A CA 1
ATOM 646 C C . ARG A 1 81 ? -3.858 -5.868 8.803 1.00 90.62 81 ARG A C 1
ATOM 648 O O . ARG A 1 81 ? -3.783 -4.648 8.897 1.00 90.62 81 ARG A O 1
ATOM 655 N N . MET A 1 82 ? -2.839 -6.626 8.406 1.00 91.00 82 MET A N 1
ATOM 656 C CA . MET A 1 82 ? -1.523 -6.070 8.090 1.00 91.00 82 MET A CA 1
ATOM 657 C C . MET A 1 82 ? -1.560 -5.140 6.872 1.00 91.00 82 MET A C 1
ATOM 659 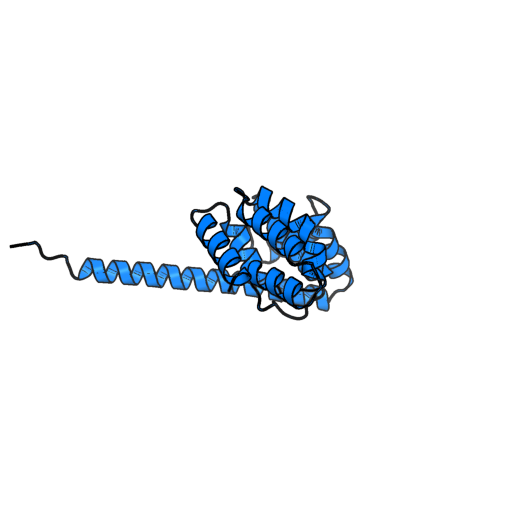O O . MET A 1 82 ? -0.882 -4.114 6.888 1.00 91.00 82 MET A O 1
ATOM 663 N N . ILE A 1 83 ? -2.373 -5.454 5.859 1.00 93.69 83 ILE A N 1
ATOM 664 C CA . ILE A 1 83 ? -2.596 -4.600 4.686 1.00 93.69 83 ILE A CA 1
ATOM 665 C C . ILE A 1 83 ? -3.187 -3.258 5.117 1.00 93.69 83 ILE A C 1
ATOM 667 O O . ILE A 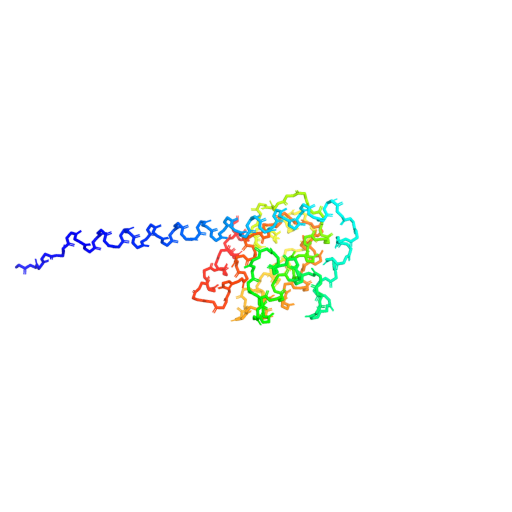1 83 ? -2.607 -2.216 4.815 1.00 93.69 83 ILE A O 1
ATOM 671 N N . TYR A 1 84 ? -4.294 -3.261 5.867 1.00 93.69 84 TYR A N 1
ATOM 672 C CA . TYR A 1 84 ? -4.898 -2.008 6.331 1.00 93.69 84 TYR A CA 1
ATOM 673 C C . TYR A 1 84 ? -3.951 -1.218 7.231 1.00 93.69 84 TYR A C 1
ATOM 675 O O . TYR A 1 84 ? -3.790 -0.017 7.026 1.00 93.69 84 TYR A O 1
ATOM 683 N N . SER A 1 85 ? -3.274 -1.879 8.173 1.00 92.06 85 SER A N 1
ATOM 684 C CA . SER A 1 85 ? -2.278 -1.233 9.031 1.00 92.06 85 SER A CA 1
ATOM 685 C C . SER A 1 85 ? -1.180 -0.542 8.225 1.00 92.06 85 SER A C 1
ATOM 687 O O . SER A 1 85 ? -0.839 0.591 8.550 1.00 92.06 85 SER A O 1
ATOM 689 N N . LEU A 1 86 ? -0.656 -1.189 7.176 1.00 92.81 86 LEU A N 1
ATOM 690 C CA . LEU A 1 86 ? 0.374 -0.624 6.300 1.00 92.81 86 LEU A CA 1
ATOM 691 C C . LEU A 1 86 ? -0.131 0.604 5.533 1.00 92.81 86 LEU A C 1
ATOM 693 O O . LEU A 1 86 ? 0.562 1.615 5.451 1.00 92.81 86 LEU A O 1
ATOM 697 N N . ILE A 1 87 ? -1.333 0.517 4.962 1.00 94.44 87 ILE A N 1
ATOM 698 C CA . ILE A 1 87 ? -1.923 1.609 4.182 1.00 94.44 87 ILE A CA 1
ATOM 699 C C . ILE A 1 87 ? -2.194 2.818 5.080 1.00 94.44 87 ILE A C 1
ATOM 701 O O . ILE A 1 87 ? -1.778 3.932 4.765 1.00 94.44 87 ILE A O 1
ATOM 705 N N . ILE A 1 88 ? -2.834 2.597 6.228 1.00 93.62 88 ILE A N 1
ATOM 706 C CA . ILE A 1 88 ? -3.173 3.659 7.178 1.00 93.62 88 ILE A CA 1
ATOM 707 C C . ILE A 1 88 ? -1.909 4.323 7.730 1.00 93.62 88 ILE A C 1
ATOM 709 O O . ILE A 1 88 ? -1.824 5.553 7.761 1.00 93.62 88 ILE A O 1
ATOM 713 N N . SER A 1 89 ? -0.917 3.530 8.148 1.00 92.75 89 SER A N 1
ATOM 714 C CA . SER A 1 89 ? 0.325 4.067 8.703 1.00 92.75 89 SER A CA 1
ATOM 715 C C . SER A 1 89 ? 1.100 4.879 7.673 1.00 92.75 89 SER A C 1
ATOM 717 O O . SER A 1 89 ? 1.612 5.952 7.999 1.00 92.75 89 SER A O 1
ATOM 719 N N . SER A 1 90 ? 1.109 4.426 6.421 1.00 93.81 90 SER A N 1
ATOM 720 C CA . SER A 1 90 ? 1.747 5.125 5.315 1.00 93.81 90 SER A CA 1
ATOM 721 C C . SER A 1 90 ? 1.075 6.450 4.978 1.00 93.81 90 SER A C 1
ATOM 723 O O . SER A 1 90 ? 1.755 7.464 4.814 1.00 93.81 90 SER A O 1
ATOM 725 N N . ILE A 1 91 ? -0.258 6.493 4.929 1.00 94.06 91 ILE A N 1
ATOM 726 C CA . ILE A 1 91 ? -1.004 7.745 4.719 1.00 94.06 91 ILE A CA 1
ATOM 727 C C . ILE A 1 91 ? -0.720 8.722 5.864 1.00 94.06 91 ILE A C 1
ATOM 729 O O . ILE A 1 91 ? -0.380 9.884 5.636 1.00 94.06 91 ILE A O 1
ATOM 733 N N . ALA A 1 92 ? -0.766 8.242 7.109 1.00 93.25 92 ALA A N 1
ATOM 734 C CA . ALA A 1 92 ? -0.498 9.069 8.278 1.00 93.25 92 ALA A CA 1
ATOM 735 C C . ALA A 1 92 ? 0.942 9.623 8.294 1.00 93.25 92 ALA A C 1
ATOM 737 O O . ALA A 1 92 ? 1.163 10.765 8.725 1.00 93.25 92 ALA A O 1
ATOM 738 N N . ARG A 1 93 ? 1.926 8.840 7.825 1.00 93.19 93 ARG A N 1
ATOM 739 C CA . ARG A 1 93 ? 3.334 9.258 7.725 1.00 93.19 93 ARG A CA 1
ATOM 740 C C . ARG A 1 93 ? 3.576 10.240 6.586 1.00 93.19 93 ARG A C 1
ATOM 742 O O . ARG A 1 93 ? 4.135 11.303 6.859 1.00 93.19 93 ARG A O 1
ATOM 749 N N . SER A 1 94 ? 3.102 9.922 5.385 1.00 91.94 94 SER A N 1
ATOM 750 C CA . SER A 1 94 ? 3.247 10.763 4.189 1.00 91.94 94 SER A CA 1
ATOM 751 C C . SER A 1 94 ? 2.546 12.115 4.330 1.00 91.94 94 SER A C 1
ATOM 753 O O . SER A 1 94 ? 3.081 13.130 3.904 1.00 91.94 94 SER A O 1
ATOM 755 N N . GLY A 1 95 ? 1.390 12.168 5.002 1.00 89.62 95 GLY A N 1
ATOM 756 C CA . GLY A 1 95 ? 0.658 13.424 5.181 1.00 89.62 95 GLY A CA 1
ATOM 757 C C . GLY A 1 95 ? 0.068 13.981 3.892 1.00 89.62 95 GLY A C 1
ATOM 758 O O . GLY A 1 95 ? -0.087 15.192 3.790 1.00 89.62 95 GLY A O 1
ATOM 759 N N . ILE A 1 96 ? -0.228 13.108 2.930 1.00 92.38 96 ILE A N 1
ATOM 760 C CA . ILE A 1 96 ? -0.842 13.472 1.654 1.00 92.38 96 ILE A CA 1
ATOM 761 C C . ILE A 1 96 ? -2.191 14.169 1.836 1.00 92.38 96 ILE A C 1
ATOM 763 O O . ILE A 1 96 ? -2.953 13.881 2.765 1.00 92.38 96 ILE A O 1
ATOM 767 N N . ASP A 1 97 ? -2.519 15.034 0.880 1.00 91.62 97 ASP A N 1
ATOM 768 C CA . ASP A 1 97 ? -3.783 15.760 0.877 1.00 91.62 97 ASP A CA 1
ATOM 769 C C . ASP A 1 97 ? -4.913 15.066 0.116 1.00 91.62 97 ASP A C 1
ATOM 771 O O . ASP A 1 97 ? -6.087 15.353 0.372 1.00 91.62 97 ASP A O 1
ATOM 775 N N . SER A 1 98 ? -4.559 14.168 -0.800 1.00 92.81 98 SER A N 1
ATOM 776 C CA . SER A 1 98 ? -5.467 13.406 -1.655 1.00 92.81 98 SER A CA 1
ATOM 777 C C . SER A 1 98 ? -4.828 12.071 -2.045 1.00 92.81 98 SER A C 1
ATOM 779 O O . SER A 1 98 ? -3.626 11.883 -1.860 1.00 92.81 98 SER A O 1
ATOM 781 N N . ASP A 1 99 ? -5.639 11.129 -2.530 1.00 92.81 99 ASP A N 1
ATOM 782 C CA . ASP A 1 99 ? -5.132 9.855 -3.042 1.00 92.81 99 ASP A CA 1
ATOM 783 C C . ASP A 1 99 ? -4.376 10.083 -4.354 1.00 92.81 99 ASP A C 1
ATOM 785 O O . ASP A 1 99 ? -4.885 10.768 -5.245 1.00 92.81 99 ASP A O 1
ATOM 789 N N . GLY A 1 100 ? -3.170 9.530 -4.456 1.00 91.81 100 GLY A N 1
ATOM 790 C CA . GLY A 1 100 ? -2.268 9.841 -5.556 1.00 91.81 100 GLY A CA 1
ATOM 791 C C . GLY A 1 100 ? -2.682 9.248 -6.902 1.00 91.81 100 GLY A C 1
ATOM 792 O O . GLY A 1 100 ? -3.657 8.500 -7.030 1.00 91.81 100 GLY A O 1
ATOM 793 N N . GLY A 1 101 ? -1.912 9.572 -7.939 1.00 92.12 101 GLY A N 1
ATOM 794 C CA . GLY A 1 101 ? -2.186 9.148 -9.315 1.00 92.12 101 GLY A CA 1
ATOM 795 C C . GLY A 1 101 ? -1.440 7.894 -9.776 1.00 92.12 101 GLY A C 1
ATOM 796 O O . GLY A 1 101 ? -1.810 7.310 -10.794 1.00 92.12 101 GLY A O 1
ATOM 797 N N . SER A 1 102 ? -0.392 7.470 -9.068 1.00 92.81 102 SER A N 1
ATOM 798 C CA . SER A 1 102 ? 0.568 6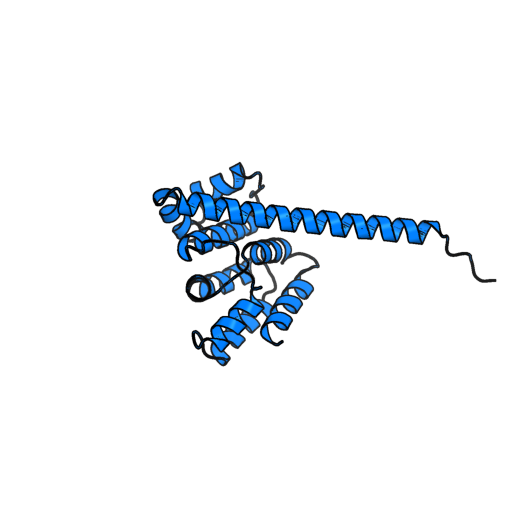.480 -9.582 1.00 92.81 102 SER A CA 1
ATOM 799 C C . SER A 1 102 ? 0.348 5.096 -8.982 1.00 92.81 102 SER A C 1
ATOM 801 O O . SER A 1 102 ? 0.233 4.951 -7.767 1.00 92.81 102 SER A O 1
ATOM 803 N N . THR A 1 103 ? 0.375 4.055 -9.814 1.00 93.94 103 THR A N 1
ATOM 804 C CA . THR A 1 103 ? 0.516 2.674 -9.326 1.00 93.94 103 THR A CA 1
ATOM 805 C C . THR A 1 103 ? 1.875 2.480 -8.651 1.00 93.94 103 THR A C 1
ATOM 807 O O . THR A 1 103 ? 2.762 3.333 -8.746 1.00 93.94 103 THR A O 1
ATOM 810 N N . LEU A 1 104 ? 2.074 1.342 -7.982 1.00 94.88 104 LEU A N 1
ATOM 811 C CA . LEU A 1 104 ? 3.338 1.050 -7.302 1.00 94.88 104 LEU A CA 1
ATOM 812 C C . LEU A 1 104 ? 4.542 1.087 -8.264 1.00 94.88 104 LEU A C 1
ATOM 814 O O . LEU A 1 104 ? 5.573 1.677 -7.943 1.00 94.88 104 LEU A O 1
ATOM 818 N N . GLY A 1 105 ? 4.389 0.524 -9.466 1.00 94.81 105 GLY A N 1
ATOM 819 C CA . GLY A 1 105 ? 5.401 0.585 -10.525 1.00 94.81 105 GLY A CA 1
ATOM 820 C C . GLY A 1 105 ? 5.689 2.012 -10.989 1.00 94.81 105 GLY A C 1
ATOM 821 O O . GLY A 1 105 ? 6.842 2.452 -10.992 1.00 94.81 105 GLY A O 1
ATOM 822 N N . GLY A 1 106 ? 4.633 2.772 -11.294 1.00 95.00 106 GLY A N 1
ATOM 823 C CA . GLY A 1 106 ? 4.751 4.174 -11.700 1.00 95.00 106 GLY A CA 1
ATOM 824 C C . GLY A 1 106 ? 5.386 5.060 -10.622 1.00 95.00 106 GLY A C 1
ATOM 825 O O . GLY A 1 106 ? 6.166 5.960 -10.936 1.00 95.00 106 GLY A O 1
ATOM 826 N N . ALA A 1 107 ? 5.130 4.779 -9.343 1.00 94.56 107 ALA A N 1
ATOM 827 C CA . ALA A 1 107 ? 5.761 5.473 -8.226 1.00 94.56 107 ALA A CA 1
ATOM 828 C C . ALA A 1 107 ? 7.281 5.252 -8.204 1.00 94.56 107 ALA A C 1
ATOM 830 O O . ALA A 1 107 ? 8.034 6.223 -8.129 1.00 94.56 107 ALA A O 1
ATOM 831 N N . PHE A 1 108 ? 7.759 4.011 -8.362 1.00 94.62 108 PHE A N 1
ATOM 832 C CA . PHE A 1 108 ? 9.198 3.745 -8.478 1.00 94.62 108 PHE A CA 1
ATOM 833 C C . PHE A 1 108 ? 9.821 4.390 -9.723 1.00 94.62 108 PHE A C 1
ATOM 835 O O . PHE A 1 108 ? 10.939 4.902 -9.638 1.00 94.62 108 PHE A O 1
ATOM 842 N N . LYS A 1 109 ? 9.104 4.432 -10.856 1.00 94.62 109 LYS A N 1
ATOM 843 C CA . LYS A 1 109 ? 9.555 5.151 -12.060 1.00 94.62 109 LYS A CA 1
ATOM 844 C C . LYS A 1 109 ? 9.737 6.644 -11.785 1.00 94.62 109 LYS A C 1
ATOM 846 O O . LYS A 1 109 ? 10.774 7.195 -12.148 1.00 94.62 109 LYS A O 1
ATOM 851 N N . LYS A 1 110 ? 8.774 7.290 -11.119 1.00 92.88 110 LYS A N 1
ATOM 852 C CA . LYS A 1 110 ? 8.865 8.710 -10.737 1.00 92.88 110 LYS A CA 1
ATOM 853 C C . LYS A 1 110 ? 10.014 8.964 -9.760 1.00 92.88 110 LYS A C 1
ATOM 855 O O . LYS A 1 110 ? 10.788 9.889 -9.969 1.00 92.88 110 LYS A O 1
ATOM 860 N N . LEU A 1 111 ? 10.180 8.118 -8.740 1.00 91.69 111 LEU A N 1
ATOM 861 C CA . LEU A 1 111 ? 11.298 8.229 -7.793 1.00 91.69 111 LEU A CA 1
ATOM 862 C C . LEU A 1 111 ? 12.656 8.159 -8.498 1.00 91.69 111 LEU A C 1
ATOM 864 O O . LEU A 1 111 ? 13.554 8.934 -8.176 1.00 91.69 111 LEU A O 1
ATOM 868 N N . LYS A 1 112 ? 12.782 7.249 -9.468 1.00 92.06 112 LYS A N 1
ATOM 869 C CA . LYS A 1 112 ? 13.957 7.120 -10.332 1.00 92.06 112 LYS A CA 1
ATOM 870 C C . LYS A 1 112 ? 14.179 8.386 -11.167 1.00 92.06 112 LYS A C 1
ATOM 872 O O . LYS A 1 112 ? 15.273 8.936 -11.158 1.00 92.06 112 LYS A O 1
ATOM 877 N N . ALA A 1 113 ? 13.144 8.861 -11.861 1.00 91.31 113 ALA A N 1
ATOM 878 C CA . ALA A 1 113 ? 13.220 10.039 -12.729 1.00 91.31 113 ALA A CA 1
ATOM 879 C C . ALA A 1 113 ? 13.580 11.324 -11.964 1.00 91.31 113 ALA A C 1
ATOM 881 O O . ALA A 1 113 ? 14.311 12.160 -12.481 1.00 91.31 113 ALA A O 1
ATOM 882 N N . ASN A 1 114 ? 13.119 11.444 -10.718 1.00 90.31 114 ASN A N 1
ATOM 883 C CA . ASN A 1 114 ? 13.375 12.600 -9.861 1.00 90.31 114 ASN A CA 1
ATOM 884 C C . ASN A 1 114 ? 14.722 12.522 -9.114 1.00 90.31 114 ASN A C 1
ATOM 886 O O . ASN A 1 114 ? 15.019 13.402 -8.315 1.00 90.31 114 ASN A O 1
ATOM 890 N N . GLY A 1 115 ? 15.518 11.463 -9.312 1.00 89.94 115 GLY A N 1
ATOM 891 C CA . GLY A 1 115 ? 16.809 11.291 -8.635 1.00 89.94 115 GLY A CA 1
ATOM 892 C C . GLY A 1 115 ? 16.722 10.901 -7.153 1.00 89.94 115 GLY A C 1
ATOM 893 O O . GLY A 1 115 ? 17.746 10.842 -6.480 1.00 89.94 115 GLY A O 1
ATOM 894 N N . ASN A 1 116 ? 15.530 10.576 -6.639 1.00 89.62 116 ASN A N 1
ATOM 895 C CA . ASN A 1 116 ? 15.329 10.178 -5.238 1.00 89.62 116 ASN A CA 1
ATOM 896 C C . ASN A 1 116 ? 15.909 8.789 -4.930 1.00 89.62 116 ASN A C 1
ATOM 898 O O . ASN A 1 116 ? 16.225 8.471 -3.785 1.00 89.62 116 ASN A O 1
ATOM 902 N N . ILE A 1 117 ? 16.027 7.944 -5.956 1.00 91.69 117 ILE A N 1
ATOM 903 C CA . ILE A 1 117 ? 16.687 6.637 -5.910 1.00 91.69 117 ILE A CA 1
ATOM 904 C C . ILE A 1 117 ? 17.470 6.411 -7.196 1.00 91.69 117 ILE A C 1
ATOM 906 O O . ILE A 1 117 ? 17.039 6.822 -8.270 1.00 91.69 117 ILE A O 1
ATOM 910 N N . SER A 1 118 ? 18.586 5.687 -7.108 1.00 92.25 118 SER A N 1
ATOM 911 C CA . SER A 1 118 ? 19.306 5.260 -8.308 1.00 92.25 118 SER A CA 1
ATOM 912 C C . SER A 1 118 ? 18.484 4.266 -9.136 1.00 92.25 118 SER A C 1
ATOM 914 O O . SER A 1 118 ? 17.674 3.506 -8.595 1.00 92.25 118 SER A O 1
ATOM 916 N N . ASN A 1 119 ? 18.742 4.224 -10.447 1.00 90.31 119 ASN A N 1
ATOM 917 C CA . ASN A 1 119 ? 18.084 3.305 -11.383 1.00 90.31 119 ASN A CA 1
ATOM 918 C C . ASN A 1 119 ? 18.129 1.851 -10.890 1.00 90.31 119 ASN A C 1
ATOM 920 O O . ASN A 1 119 ? 17.088 1.207 -10.759 1.00 90.31 119 ASN A O 1
ATOM 924 N N . ASN A 1 120 ? 19.322 1.380 -10.516 1.00 92.25 120 ASN A N 1
ATOM 925 C CA . ASN A 1 120 ? 19.536 0.018 -10.023 1.00 92.25 120 ASN A CA 1
ATOM 926 C C . ASN A 1 120 ? 18.759 -0.241 -8.722 1.00 92.25 120 ASN A C 1
ATOM 928 O O . ASN A 1 120 ? 18.185 -1.307 -8.528 1.00 92.25 120 ASN A O 1
ATOM 932 N N . SER A 1 121 ? 18.701 0.751 -7.830 1.00 92.25 121 SER A N 1
ATOM 933 C CA . SER A 1 121 ? 17.999 0.664 -6.546 1.00 92.25 121 SER A CA 1
ATOM 934 C C . SER A 1 121 ? 16.475 0.566 -6.727 1.00 92.25 121 SER A C 1
ATOM 936 O O . SER A 1 121 ? 15.821 -0.216 -6.025 1.00 92.25 121 SER A O 1
ATOM 938 N N . ALA A 1 122 ? 15.915 1.314 -7.685 1.00 92.25 122 ALA A N 1
ATOM 939 C CA . ALA A 1 122 ? 14.502 1.248 -8.063 1.00 92.25 122 ALA A CA 1
ATOM 940 C C . ALA A 1 122 ? 14.143 -0.116 -8.660 1.00 92.25 122 ALA A C 1
ATOM 942 O O . ALA A 1 122 ? 13.197 -0.770 -8.219 1.00 92.25 122 ALA A O 1
ATOM 943 N N . GLU A 1 123 ? 14.945 -0.565 -9.624 1.00 94.38 123 GLU A N 1
ATOM 944 C CA . GLU A 1 123 ? 14.720 -1.819 -10.328 1.00 94.38 123 GLU A CA 1
ATOM 945 C C . GLU A 1 123 ? 14.842 -3.033 -9.400 1.00 94.38 123 GLU A C 1
ATOM 947 O O . GLU A 1 123 ? 13.987 -3.915 -9.438 1.00 94.38 123 GLU A O 1
ATOM 952 N N . LEU A 1 124 ? 15.835 -3.064 -8.504 1.00 95.00 124 LEU A N 1
ATOM 953 C CA . LEU A 1 124 ? 15.990 -4.152 -7.532 1.00 95.00 124 LEU A CA 1
ATOM 954 C C . LEU A 1 124 ? 14.786 -4.269 -6.587 1.00 95.00 124 LEU A C 1
ATOM 956 O O . LEU A 1 124 ? 14.337 -5.382 -6.301 1.00 95.00 124 LEU A O 1
ATOM 960 N N . ARG A 1 125 ? 14.234 -3.141 -6.120 1.00 94.31 125 ARG A N 1
ATOM 961 C CA . ARG A 1 125 ? 13.029 -3.138 -5.269 1.00 94.31 125 ARG A CA 1
ATOM 962 C C . ARG A 1 125 ? 11.821 -3.671 -6.016 1.00 94.31 125 ARG A C 1
ATOM 964 O O . ARG A 1 125 ? 11.123 -4.535 -5.487 1.00 94.31 125 ARG A O 1
ATOM 971 N N . LEU A 1 126 ? 11.608 -3.205 -7.246 1.00 95.44 126 LEU A N 1
ATOM 972 C CA . LEU A 1 126 ? 10.500 -3.687 -8.058 1.00 95.44 126 LEU A CA 1
ATOM 973 C C . LEU A 1 126 ? 10.654 -5.175 -8.382 1.00 95.44 126 LEU A C 1
ATOM 975 O O . LEU A 1 126 ? 9.734 -5.940 -8.119 1.00 95.44 126 LEU A O 1
ATOM 979 N N . ARG A 1 127 ? 11.820 -5.623 -8.861 1.00 96.12 127 ARG A N 1
ATOM 980 C CA . ARG A 1 127 ? 12.084 -7.047 -9.139 1.00 96.12 127 ARG A CA 1
ATOM 981 C C . ARG A 1 127 ? 11.825 -7.919 -7.912 1.00 96.12 127 ARG A C 1
ATOM 983 O O . ARG A 1 127 ? 11.247 -8.999 -8.038 1.00 96.12 127 ARG A O 1
ATOM 990 N N . ARG A 1 128 ? 12.194 -7.445 -6.716 1.00 96.88 128 ARG A N 1
ATOM 991 C CA . ARG A 1 128 ? 11.912 -8.162 -5.467 1.00 96.88 128 ARG A CA 1
ATOM 992 C C . ARG A 1 128 ? 10.410 -8.286 -5.196 1.00 96.88 1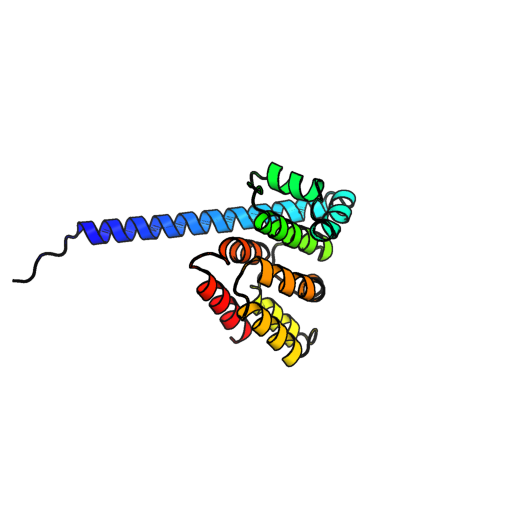28 ARG A C 1
ATOM 994 O O . ARG A 1 128 ? 9.983 -9.364 -4.794 1.00 96.88 128 ARG A O 1
ATOM 1001 N N . LEU A 1 129 ? 9.628 -7.233 -5.437 1.00 96.50 129 LEU A N 1
ATOM 1002 C CA . LEU A 1 129 ? 8.163 -7.266 -5.329 1.00 96.50 129 LEU A CA 1
ATOM 1003 C C . LEU A 1 129 ? 7.537 -8.216 -6.359 1.00 96.50 129 LEU A C 1
ATOM 1005 O O . LEU A 1 129 ? 6.711 -9.045 -5.992 1.00 96.50 129 LEU A O 1
ATOM 1009 N N . LEU A 1 130 ? 7.982 -8.162 -7.617 1.00 96.81 130 LEU A N 1
ATOM 1010 C CA . LEU A 1 130 ? 7.498 -9.043 -8.690 1.00 96.81 130 LEU A CA 1
ATOM 1011 C C . LEU A 1 130 ? 7.803 -10.526 -8.420 1.00 96.81 130 LEU A C 1
ATOM 1013 O O . LEU A 1 130 ? 7.063 -11.404 -8.851 1.00 96.81 130 LEU A O 1
ATOM 1017 N N . SER A 1 131 ? 8.866 -10.807 -7.665 1.00 97.25 131 SER A N 1
ATOM 1018 C CA . SER A 1 131 ? 9.247 -12.170 -7.276 1.00 97.25 131 SER A CA 1
ATOM 1019 C C . SER A 1 131 ? 8.458 -12.722 -6.082 1.00 97.25 131 SER A C 1
ATOM 1021 O O . SER A 1 131 ? 8.624 -13.895 -5.749 1.00 97.25 131 SER A O 1
ATOM 1023 N N . CYS A 1 132 ? 7.653 -11.900 -5.400 1.00 97.44 132 CYS A N 1
ATOM 1024 C CA . CYS A 1 132 ? 6.863 -12.349 -4.254 1.00 97.44 132 CYS A CA 1
ATOM 1025 C C . CYS A 1 132 ? 5.755 -13.308 -4.706 1.00 97.44 132 CYS A C 1
ATOM 1027 O O . CYS A 1 132 ? 5.128 -13.106 -5.749 1.00 97.44 132 CYS A O 1
ATOM 1029 N N . ARG A 1 133 ? 5.504 -14.341 -3.901 1.00 96.00 133 ARG A N 1
ATOM 1030 C CA . ARG A 1 133 ? 4.488 -15.373 -4.163 1.00 96.00 133 ARG A CA 1
ATOM 1031 C C . ARG A 1 133 ? 3.300 -15.312 -3.217 1.00 96.00 133 ARG A C 1
ATOM 1033 O O . ARG A 1 133 ? 2.321 -16.008 -3.456 1.00 96.00 133 ARG A O 1
ATOM 1040 N N . SER A 1 134 ? 3.385 -14.495 -2.168 1.00 95.81 134 SER A N 1
ATOM 1041 C CA . SER A 1 134 ? 2.291 -14.298 -1.222 1.00 95.81 134 SER A CA 1
ATOM 1042 C C . SER A 1 134 ? 2.119 -12.843 -0.795 1.00 95.81 134 SER A C 1
ATOM 1044 O O . SER A 1 134 ? 3.084 -12.068 -0.804 1.00 95.81 134 SER A O 1
ATOM 1046 N N . THR A 1 135 ? 0.921 -12.482 -0.331 1.00 95.06 135 THR A N 1
ATOM 1047 C CA . THR A 1 135 ? 0.640 -11.172 0.276 1.00 95.06 135 THR A CA 1
ATOM 1048 C C . THR A 1 135 ? 1.594 -10.900 1.433 1.00 95.06 135 THR A C 1
ATOM 1050 O O . THR A 1 135 ? 2.160 -9.812 1.525 1.00 95.06 135 THR A O 1
ATOM 1053 N N . SER A 1 136 ? 1.852 -11.888 2.297 1.00 93.12 136 SER A N 1
ATOM 1054 C CA . SER A 1 136 ? 2.768 -11.717 3.429 1.00 93.12 136 SER A CA 1
ATOM 1055 C C . SER A 1 136 ? 4.205 -11.404 2.981 1.00 93.12 136 SER A C 1
ATOM 1057 O O . SER A 1 136 ? 4.888 -10.605 3.627 1.00 93.12 136 SER A O 1
ATOM 1059 N N . GLU A 1 137 ? 4.684 -11.999 1.882 1.00 95.31 137 GLU A N 1
ATOM 1060 C CA . GLU A 1 137 ? 5.986 -11.661 1.291 1.00 95.31 137 GLU A CA 1
ATOM 1061 C C . GLU A 1 137 ? 6.006 -10.238 0.735 1.00 95.31 137 GLU A C 1
ATOM 1063 O O . GLU A 1 137 ? 6.938 -9.484 1.041 1.00 95.31 137 GLU A O 1
ATOM 1068 N N . VAL A 1 138 ? 4.965 -9.852 -0.011 1.00 96.00 138 VAL A N 1
ATOM 1069 C CA . VAL A 1 138 ? 4.824 -8.489 -0.540 1.00 96.00 138 VAL A CA 1
ATOM 1070 C C . VAL A 1 138 ? 4.853 -7.484 0.599 1.00 96.00 138 VAL A C 1
ATOM 1072 O O . VAL A 1 138 ? 5.651 -6.553 0.553 1.00 96.00 138 VAL A O 1
ATOM 1075 N N . LEU A 1 139 ? 4.064 -7.691 1.654 1.00 93.75 139 LEU A N 1
ATOM 1076 C CA . LEU A 1 139 ? 4.016 -6.801 2.814 1.00 93.75 139 LEU A CA 1
ATOM 1077 C C . LEU A 1 139 ? 5.394 -6.630 3.463 1.00 93.75 139 LEU A C 1
ATOM 1079 O O . LEU A 1 139 ? 5.788 -5.504 3.759 1.00 93.75 139 LEU A O 1
ATOM 1083 N N . ARG A 1 140 ? 6.166 -7.712 3.635 1.00 92.00 140 ARG A N 1
ATOM 1084 C CA . ARG A 1 140 ? 7.528 -7.641 4.204 1.00 92.00 140 ARG A CA 1
ATOM 1085 C C . ARG A 1 140 ? 8.487 -6.830 3.334 1.00 92.00 140 ARG A C 1
ATOM 1087 O O . ARG A 1 140 ? 9.325 -6.097 3.862 1.00 92.00 140 ARG A O 1
ATOM 1094 N N . VAL A 1 141 ? 8.413 -6.983 2.013 1.00 93.69 141 VAL A N 1
ATOM 1095 C CA . VAL A 1 141 ? 9.257 -6.231 1.066 1.00 93.69 141 VAL A CA 1
ATOM 1096 C C . VAL A 1 141 ? 8.816 -4.769 0.999 1.00 93.69 141 VAL A C 1
ATOM 1098 O O . VAL A 1 141 ? 9.651 -3.859 1.013 1.00 93.69 141 VAL A O 1
ATOM 1101 N N . LEU A 1 142 ? 7.506 -4.545 0.972 1.00 92.25 142 LEU A N 1
ATOM 1102 C CA . LEU A 1 142 ? 6.895 -3.235 0.849 1.00 92.25 142 LEU A CA 1
ATOM 1103 C C . LEU A 1 142 ? 7.155 -2.392 2.098 1.00 92.25 142 LEU A C 1
ATOM 1105 O O . LEU A 1 142 ? 7.626 -1.273 1.952 1.00 92.25 142 LEU A O 1
ATOM 1109 N N . GLN A 1 143 ? 7.013 -2.949 3.307 1.00 90.31 143 GLN A N 1
ATOM 1110 C CA . GLN A 1 143 ? 7.353 -2.285 4.578 1.00 90.31 143 GLN A CA 1
ATOM 1111 C C . GLN A 1 143 ? 8.761 -1.672 4.579 1.00 90.31 143 GLN A C 1
ATOM 1113 O O . GLN A 1 143 ? 8.945 -0.546 5.033 1.00 90.31 143 GLN A O 1
ATOM 1118 N N . LYS A 1 144 ? 9.754 -2.372 4.015 1.00 89.19 144 LYS A N 1
ATOM 1119 C CA . LYS A 1 144 ? 11.134 -1.864 3.895 1.00 89.19 144 LYS A CA 1
ATOM 1120 C C . LYS A 1 144 ? 11.274 -0.738 2.869 1.00 89.19 144 LYS A C 1
ATOM 1122 O O . LYS A 1 144 ? 12.207 0.055 2.946 1.00 89.19 144 LYS A O 1
ATOM 1127 N N . SER A 1 145 ? 10.366 -0.683 1.902 1.00 88.25 145 SER A N 1
ATOM 1128 C CA . SER A 1 145 ? 10.352 0.306 0.822 1.00 88.25 145 SER A CA 1
ATOM 1129 C C . SER A 1 145 ? 9.450 1.506 1.129 1.00 88.25 145 SER A C 1
ATOM 1131 O O . SER A 1 145 ? 9.594 2.543 0.487 1.00 88.25 145 SER A O 1
ATOM 1133 N N . MET A 1 146 ? 8.558 1.411 2.120 1.00 86.62 146 MET A N 1
ATOM 1134 C CA . MET A 1 146 ? 7.582 2.465 2.405 1.00 86.62 146 MET A CA 1
ATOM 1135 C C . MET A 1 146 ? 8.227 3.797 2.767 1.00 86.62 146 MET A C 1
ATOM 1137 O O . MET A 1 146 ? 7.758 4.817 2.292 1.00 86.62 146 MET A O 1
ATOM 1141 N N . SER A 1 147 ? 9.338 3.819 3.511 1.00 86.88 147 SER A N 1
ATOM 1142 C CA . SER A 1 147 ? 9.963 5.088 3.923 1.00 86.88 147 SER A CA 1
ATOM 1143 C C . SER A 1 147 ? 10.306 6.004 2.741 1.00 86.88 147 SER A C 1
ATOM 1145 O O . SER A 1 147 ? 10.161 7.222 2.851 1.00 86.88 147 SER A O 1
ATOM 1147 N N . ILE A 1 148 ? 10.751 5.437 1.613 1.00 88.50 148 ILE A N 1
ATOM 1148 C CA . ILE A 1 148 ? 11.099 6.236 0.433 1.00 88.50 148 ILE A CA 1
ATOM 1149 C C . ILE A 1 148 ? 9.873 6.605 -0.396 1.00 88.50 148 ILE A C 1
ATOM 1151 O O . ILE A 1 148 ? 9.796 7.712 -0.923 1.00 88.50 148 ILE A O 1
ATOM 1155 N N . LEU A 1 149 ? 8.901 5.697 -0.462 1.00 88.94 149 LEU A N 1
ATOM 1156 C CA . LEU A 1 149 ? 7.632 5.912 -1.142 1.00 88.94 149 LEU A CA 1
ATOM 1157 C C . LEU A 1 149 ? 6.813 7.010 -0.440 1.00 88.94 149 LEU A C 1
ATOM 1159 O O . LEU A 1 149 ? 6.366 7.954 -1.083 1.00 88.94 149 LEU A O 1
ATOM 1163 N N . GLU A 1 150 ? 6.697 6.944 0.882 1.00 87.94 150 GLU A N 1
ATOM 1164 C CA . GLU A 1 150 ? 5.961 7.897 1.719 1.00 87.94 150 GLU A CA 1
ATOM 1165 C C . GLU A 1 150 ? 6.466 9.332 1.580 1.00 87.94 150 GLU A C 1
ATOM 1167 O O . GLU A 1 150 ? 5.675 10.266 1.652 1.00 87.94 150 GLU A O 1
ATOM 1172 N N . SER A 1 151 ? 7.774 9.504 1.397 1.00 81.12 151 SER A N 1
ATOM 1173 C CA . SER A 1 151 ? 8.402 10.827 1.402 1.00 81.12 151 SER A CA 1
ATOM 1174 C C . SER A 1 151 ? 8.393 11.502 0.030 1.00 81.12 151 SER A C 1
ATOM 1176 O O . SER A 1 151 ? 8.518 12.717 -0.047 1.00 81.12 151 SER A O 1
ATOM 1178 N N . ASN A 1 152 ? 8.300 10.727 -1.056 1.00 72.62 152 ASN A N 1
ATOM 1179 C CA . ASN A 1 152 ? 8.706 11.203 -2.381 1.00 72.62 152 ASN A CA 1
ATOM 1180 C C . ASN A 1 152 ? 7.824 10.712 -3.537 1.00 72.62 152 ASN A C 1
ATOM 1182 O O . ASN A 1 152 ? 8.192 10.892 -4.702 1.00 72.62 152 ASN A O 1
ATOM 1186 N N . SER A 1 153 ? 6.701 10.042 -3.261 1.00 70.94 153 SER A N 1
ATOM 1187 C CA . SER A 1 153 ? 5.872 9.472 -4.321 1.00 70.94 153 SER A CA 1
ATOM 1188 C C . SER A 1 153 ? 4.391 9.800 -4.199 1.00 70.94 153 SER A C 1
ATOM 1190 O O . SER A 1 153 ? 3.804 9.825 -3.123 1.00 70.94 153 SER A O 1
ATOM 1192 N N . ASP A 1 154 ? 3.793 10.004 -5.367 1.00 87.81 154 ASP A N 1
ATOM 1193 C CA . ASP A 1 154 ? 2.367 10.211 -5.588 1.00 87.81 154 ASP A CA 1
ATOM 1194 C C . ASP A 1 154 ? 1.662 8.851 -5.767 1.00 87.81 154 ASP A C 1
ATOM 1196 O O . ASP A 1 154 ? 1.136 8.529 -6.838 1.00 87.81 154 ASP A O 1
ATOM 1200 N N . ILE A 1 155 ? 1.764 7.983 -4.754 1.00 92.81 155 ILE A N 1
ATOM 1201 C CA . ILE A 1 155 ? 1.146 6.650 -4.780 1.00 92.81 155 ILE A CA 1
ATOM 1202 C C . ILE A 1 155 ? -0.366 6.760 -4.655 1.00 92.81 155 ILE A C 1
ATOM 1204 O O . ILE A 1 155 ? -0.896 7.411 -3.756 1.00 92.81 155 ILE A O 1
ATOM 1208 N N . LYS A 1 156 ? -1.047 6.009 -5.515 1.00 95.12 156 LYS A N 1
ATOM 1209 C CA . LYS A 1 156 ? -2.469 5.721 -5.419 1.00 95.12 156 LYS A CA 1
ATOM 1210 C C . LYS A 1 156 ? -2.705 4.598 -4.411 1.00 95.12 156 LYS A C 1
ATOM 1212 O O . LYS A 1 156 ? -2.655 3.411 -4.748 1.00 95.12 156 LYS A O 1
ATOM 1217 N N . TYR A 1 157 ? -2.964 4.966 -3.162 1.00 95.56 157 TYR A N 1
ATOM 1218 C CA . TYR A 1 157 ? -3.193 4.036 -2.059 1.00 95.56 157 TYR A CA 1
ATOM 1219 C C . TYR A 1 157 ? -4.444 3.189 -2.261 1.00 95.56 157 TYR A C 1
ATOM 1221 O O . TYR A 1 157 ? -4.459 2.040 -1.830 1.00 95.56 157 TYR A O 1
ATOM 1229 N N . SER A 1 158 ? -5.474 3.700 -2.943 1.00 95.19 158 SER A N 1
ATOM 1230 C CA . SER A 1 158 ? -6.675 2.905 -3.238 1.00 95.19 158 SER A CA 1
ATOM 1231 C C . SER A 1 158 ? -6.373 1.733 -4.172 1.00 95.19 158 SER A C 1
ATOM 1233 O O . SER A 1 158 ? -6.863 0.623 -3.952 1.00 95.19 158 SER A O 1
ATOM 1235 N N . ALA A 1 159 ? -5.527 1.968 -5.180 1.00 94.38 159 ALA A N 1
ATOM 1236 C CA . ALA A 1 159 ? -5.049 0.937 -6.093 1.00 94.38 159 ALA A CA 1
ATOM 1237 C C . ALA A 1 159 ? -4.119 -0.039 -5.368 1.00 94.38 159 ALA A C 1
ATOM 1239 O O . ALA A 1 159 ? -4.305 -1.245 -5.475 1.00 94.38 159 ALA A O 1
ATOM 1240 N N . LEU A 1 160 ? -3.193 0.468 -4.549 1.00 96.06 160 LEU A N 1
ATOM 1241 C CA . LEU A 1 160 ? -2.308 -0.383 -3.754 1.00 96.06 160 LEU A CA 1
ATOM 1242 C C . LEU A 1 160 ? -3.086 -1.276 -2.773 1.00 96.06 160 LEU A C 1
ATOM 1244 O O . LEU A 1 160 ? -2.806 -2.465 -2.680 1.00 96.06 160 LEU A O 1
ATOM 1248 N N . LEU A 1 161 ? -4.089 -0.735 -2.074 1.00 95.94 161 LEU A N 1
ATOM 1249 C CA . LEU A 1 161 ? -4.968 -1.503 -1.189 1.00 95.94 161 LEU A CA 1
ATOM 1250 C C . LEU A 1 161 ? -5.715 -2.595 -1.964 1.00 95.94 161 LEU A C 1
ATOM 1252 O O . LEU A 1 161 ? -5.764 -3.737 -1.514 1.00 95.94 161 LEU A O 1
ATOM 1256 N N . HIS A 1 162 ? -6.265 -2.258 -3.134 1.00 94.81 162 HIS A N 1
ATOM 1257 C CA . HIS A 1 162 ? -6.919 -3.233 -4.006 1.00 94.81 162 HIS A CA 1
ATOM 1258 C C . HIS A 1 162 ? -5.958 -4.356 -4.415 1.00 94.81 162 HIS A C 1
ATOM 1260 O O . HIS A 1 162 ? -6.306 -5.529 -4.291 1.00 94.81 162 HIS A O 1
ATOM 1266 N N . ASP A 1 163 ? -4.757 -4.010 -4.870 1.00 95.81 163 ASP A N 1
ATOM 1267 C CA . ASP A 1 163 ? -3.765 -4.980 -5.328 1.00 95.81 163 ASP A CA 1
ATOM 1268 C C . ASP A 1 163 ? -3.333 -5.909 -4.191 1.00 95.81 163 ASP A C 1
ATOM 1270 O O . ASP A 1 163 ? -3.330 -7.124 -4.361 1.00 95.81 163 ASP A O 1
ATOM 1274 N N . LEU A 1 164 ? -3.052 -5.363 -3.004 1.00 95.94 164 LEU A N 1
ATOM 1275 C CA . LEU A 1 164 ? -2.659 -6.157 -1.841 1.00 95.94 164 LEU A CA 1
ATOM 1276 C C . LEU A 1 164 ? -3.772 -7.109 -1.384 1.00 95.94 164 LEU A C 1
ATOM 1278 O O . LEU A 1 164 ? -3.492 -8.271 -1.110 1.00 95.94 164 LEU A O 1
ATOM 1282 N N . LEU A 1 165 ? -5.030 -6.656 -1.342 1.00 94.38 165 LEU A N 1
ATOM 1283 C CA . LEU A 1 165 ? -6.171 -7.500 -0.956 1.00 94.38 165 LEU A CA 1
ATOM 1284 C C . LEU A 1 165 ? -6.434 -8.654 -1.937 1.00 94.38 165 LEU A C 1
ATOM 1286 O O . LEU A 1 165 ? -7.064 -9.635 -1.553 1.00 94.38 165 LEU A O 1
ATOM 1290 N N . ASN A 1 166 ? -5.974 -8.535 -3.185 1.00 94.75 166 ASN A N 1
ATOM 1291 C CA . ASN A 1 166 ? -6.182 -9.531 -4.236 1.00 94.75 166 ASN A CA 1
ATOM 1292 C C . ASN A 1 166 ? -4.888 -10.269 -4.630 1.00 94.75 166 ASN A C 1
ATOM 1294 O O . ASN A 1 166 ? -4.906 -11.050 -5.580 1.00 94.75 166 ASN A O 1
ATOM 1298 N N . PHE A 1 167 ? -3.767 -10.048 -3.937 1.00 95.25 167 PHE A N 1
ATOM 1299 C CA . PHE A 1 167 ? -2.468 -10.570 -4.372 1.00 95.25 167 PHE A CA 1
ATOM 1300 C C . PHE A 1 167 ? -2.360 -12.101 -4.283 1.00 95.25 167 PHE A C 1
ATOM 1302 O O . PHE A 1 167 ? -1.668 -12.706 -5.097 1.00 95.25 167 PHE A O 1
ATOM 1309 N N . ASP A 1 168 ? -3.066 -12.732 -3.341 1.00 94.12 168 ASP A N 1
ATOM 1310 C CA . ASP A 1 168 ? -3.118 -14.200 -3.186 1.00 94.12 168 ASP A CA 1
ATOM 1311 C C . ASP A 1 168 ? -4.252 -14.866 -3.981 1.00 94.12 168 ASP A C 1
ATOM 1313 O O . ASP A 1 168 ? -4.601 -16.019 -3.740 1.00 94.12 168 ASP A O 1
ATOM 1317 N N . THR A 1 169 ? -4.856 -14.139 -4.921 1.00 93.31 169 THR A N 1
ATOM 1318 C CA . THR A 1 169 ? -5.889 -14.674 -5.818 1.00 93.31 169 THR A CA 1
ATOM 1319 C C . THR A 1 169 ? -5.295 -15.037 -7.182 1.00 93.31 169 THR A C 1
ATOM 1321 O O . THR A 1 169 ? -4.107 -14.841 -7.444 1.00 93.31 169 THR A O 1
ATOM 1324 N N . ASP A 1 170 ? -6.140 -15.498 -8.100 1.00 91.75 170 ASP A N 1
ATOM 1325 C CA . ASP A 1 170 ? -5.812 -15.703 -9.516 1.00 91.75 170 ASP A CA 1
ATOM 1326 C C . ASP A 1 170 ? -5.312 -14.426 -10.228 1.00 91.75 170 ASP A C 1
ATOM 1328 O O . ASP A 1 170 ? -4.702 -14.496 -11.295 1.00 91.75 170 ASP A O 1
ATOM 1332 N N . ARG A 1 171 ? -5.491 -13.248 -9.615 1.00 92.56 171 ARG A N 1
ATOM 1333 C CA . ARG A 1 171 ? -5.024 -11.953 -10.133 1.00 92.56 171 ARG A CA 1
ATOM 1334 C C . ARG A 1 171 ? -3.546 -11.656 -9.897 1.00 92.56 171 ARG A C 1
ATOM 1336 O O . ARG A 1 171 ? -3.073 -10.625 -10.377 1.00 92.56 171 ARG A O 1
ATOM 1343 N N . GLN A 1 172 ? -2.809 -12.507 -9.181 1.00 95.88 172 GLN A N 1
ATOM 1344 C CA . GLN A 1 172 ? -1.419 -12.234 -8.794 1.00 95.88 172 GLN A CA 1
ATOM 1345 C C . GLN A 1 172 ? -0.534 -11.814 -9.981 1.00 95.88 172 GLN A C 1
ATOM 1347 O O . GLN A 1 172 ? 0.127 -10.774 -9.939 1.00 95.88 172 GLN A O 1
ATOM 1352 N N . GLU A 1 173 ? -0.545 -12.594 -11.063 1.00 96.62 173 GLU A N 1
ATOM 1353 C CA . GLU A 1 173 ? 0.281 -12.325 -12.246 1.00 96.62 173 GLU A CA 1
ATOM 1354 C C . GLU A 1 173 ? -0.178 -11.076 -13.006 1.00 96.62 173 GLU A C 1
ATOM 1356 O O . GLU A 1 173 ? 0.646 -10.316 -13.522 1.00 96.62 173 GLU A O 1
ATOM 1361 N N . GLN A 1 174 ? -1.483 -10.788 -13.005 1.00 96.38 174 GLN A N 1
ATOM 1362 C CA . GLN A 1 174 ? -2.015 -9.550 -13.572 1.00 96.38 174 GLN A CA 1
ATOM 1363 C C . GLN A 1 174 ? -1.513 -8.325 -12.796 1.00 96.38 174 GLN A C 1
ATOM 1365 O O . GLN A 1 174 ? -1.067 -7.356 -13.410 1.00 96.38 174 GLN A O 1
ATOM 1370 N N . ILE A 1 175 ? -1.548 -8.369 -11.461 1.00 97.06 175 ILE A N 1
ATOM 1371 C CA . ILE A 1 175 ? -1.067 -7.285 -10.591 1.00 97.06 175 ILE A CA 1
ATOM 1372 C C . ILE A 1 175 ? 0.423 -7.023 -10.847 1.00 97.06 175 ILE A C 1
ATOM 1374 O O . ILE A 1 175 ? 0.817 -5.887 -11.119 1.00 97.06 175 ILE A O 1
ATOM 1378 N N . LYS A 1 176 ? 1.246 -8.080 -10.846 1.00 97.50 176 LYS A N 1
ATOM 1379 C CA . LYS A 1 176 ? 2.683 -7.990 -11.158 1.00 97.50 176 LYS A CA 1
ATOM 1380 C C . LYS A 1 176 ? 2.927 -7.399 -12.546 1.00 97.50 176 LYS A C 1
ATOM 1382 O O . LYS A 1 176 ? 3.790 -6.538 -12.703 1.00 97.50 176 LYS A O 1
ATOM 1387 N N . THR A 1 177 ? 2.145 -7.819 -13.539 1.00 97.38 177 THR A N 1
ATOM 1388 C CA . THR A 1 177 ? 2.246 -7.306 -14.910 1.00 97.38 177 THR A CA 1
ATOM 1389 C C . THR A 1 177 ? 1.952 -5.811 -14.970 1.00 97.38 177 THR A C 1
ATOM 1391 O O . THR A 1 177 ? 2.722 -5.078 -15.584 1.00 97.38 177 THR A O 1
ATOM 1394 N N . VAL A 1 178 ? 0.898 -5.332 -14.302 1.00 96.38 178 VAL A N 1
ATOM 1395 C CA . VAL A 1 178 ? 0.575 -3.895 -14.235 1.00 96.38 178 VAL A CA 1
ATOM 1396 C C . VAL A 1 178 ? 1.715 -3.115 -13.579 1.00 96.38 178 VAL A C 1
ATOM 1398 O O . VAL A 1 178 ? 2.173 -2.115 -14.129 1.00 96.38 178 VAL A O 1
ATOM 1401 N N . TRP A 1 179 ? 2.239 -3.597 -12.448 1.00 97.38 179 TRP A N 1
ATOM 1402 C CA . TRP A 1 179 ? 3.369 -2.948 -11.777 1.00 97.38 179 TRP A CA 1
ATOM 1403 C C . TRP A 1 179 ? 4.620 -2.893 -12.661 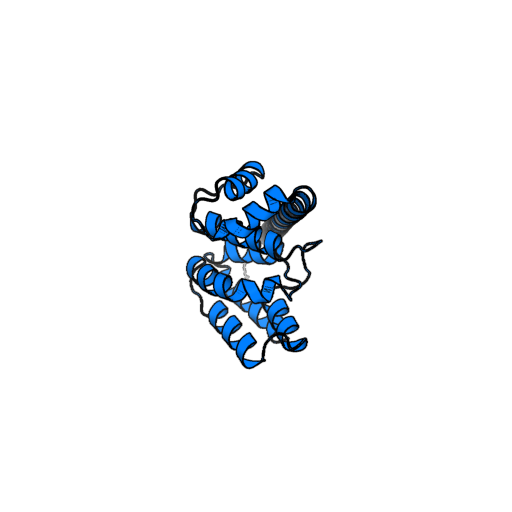1.00 97.38 179 TRP A C 1
ATOM 1405 O O . TRP A 1 179 ? 5.302 -1.871 -12.691 1.00 97.38 179 TRP A O 1
ATOM 1415 N N . ALA A 1 180 ? 4.925 -3.962 -13.396 1.00 97.50 180 ALA A N 1
ATOM 1416 C CA . ALA A 1 180 ? 6.051 -3.984 -14.323 1.00 97.50 180 ALA A CA 1
ATOM 1417 C C . ALA A 1 180 ? 5.830 -3.024 -15.503 1.00 97.50 180 ALA A C 1
ATOM 1419 O O . ALA A 1 180 ? 6.704 -2.214 -15.812 1.00 97.50 180 ALA A O 1
ATOM 1420 N N . GLN A 1 181 ? 4.655 -3.070 -16.134 1.00 96.94 181 GLN A N 1
ATOM 1421 C CA . GLN A 1 181 ? 4.320 -2.213 -17.270 1.00 96.94 181 GLN A CA 1
ATOM 1422 C C . GLN A 1 181 ? 4.440 -0.733 -16.918 1.00 96.94 181 GLN A C 1
ATOM 1424 O O . GLN A 1 181 ? 5.070 0.010 -17.663 1.00 96.94 181 GLN A O 1
ATOM 1429 N N . ASP A 1 182 ? 3.895 -0.307 -15.781 1.00 95.75 182 ASP A N 1
ATOM 1430 C CA . ASP A 1 182 ? 3.922 1.104 -15.385 1.00 95.75 182 ASP A CA 1
ATOM 1431 C C . ASP A 1 182 ? 5.319 1.593 -14.979 1.00 95.75 182 ASP A C 1
ATOM 1433 O O . ASP A 1 182 ? 5.578 2.798 -14.973 1.00 95.75 182 ASP A O 1
ATOM 1437 N N . PHE A 1 183 ? 6.228 0.677 -14.637 1.00 96.25 183 PHE A N 1
ATOM 1438 C CA . PHE A 1 183 ? 7.618 1.017 -14.351 1.00 96.25 183 PHE A CA 1
ATOM 1439 C C . PHE A 1 183 ? 8.483 1.156 -15.612 1.00 96.25 183 PHE A C 1
ATOM 1441 O O . PHE A 1 183 ? 9.373 2.013 -15.640 1.00 96.25 183 PHE A O 1
ATOM 1448 N N . TYR A 1 184 ? 8.264 0.288 -16.609 1.00 93.88 184 TYR A N 1
ATOM 1449 C CA . TYR A 1 184 ? 9.110 0.176 -17.805 1.00 93.88 184 TYR A CA 1
ATOM 1450 C C . TYR A 1 184 ? 8.586 0.924 -19.041 1.00 93.88 184 TYR A C 1
ATOM 1452 O O . TYR A 1 184 ? 9.399 1.272 -19.896 1.00 93.88 184 TYR A O 1
ATOM 1460 N N . LYS A 1 185 ? 7.275 1.186 -19.147 1.00 88.94 185 LYS A N 1
ATOM 1461 C CA . LYS A 1 185 ? 6.761 2.262 -20.020 1.00 88.94 185 LYS A CA 1
ATOM 1462 C C . LYS A 1 185 ? 7.354 3.584 -19.565 1.00 88.94 185 LYS A C 1
ATOM 1464 O O . LYS A 1 185 ? 7.425 4.559 -20.340 1.00 88.94 185 LYS A O 1
#